Protein AF-A0AAV6A1K2-F1 (afdb_monomer_lite)

Radius of gyration: 27.11 Å; chains: 1; bounding box: 52×61×82 Å

pLDDT: mean 86.29, std 16.44, range [37.97, 98.88]

Secondary structure (DSSP, 8-state):
-------THHHHHHHHHHHHHHHHHHHHHHHHHHHHHHHHHHHHHHHHHTTSPPPPPPPHHHHHHHHHHHHHHHHHHHHHHHHHHHHHHHHTTSS-HHHHHHHHHHHHHHHHHHHHHHHTS---GGGHHHHHHHHHHHHHHHHHHHHHHHHHHH--THHHHHHHHHHHHHHHHHHHHHHHHSGGGPPP-

Structure (mmCIF, N/CA/C/O backbone):
data_AF-A0AAV6A1K2-F1
#
_entry.id   AF-A0AAV6A1K2-F1
#
loop_
_atom_site.group_PDB
_atom_site.id
_atom_site.type_symbol
_atom_site.label_atom_id
_atom_site.label_alt_id
_atom_site.label_comp_id
_atom_site.label_asym_id
_atom_site.label_entity_id
_atom_site.label_seq_id
_atom_site.pdbx_PDB_ins_code
_atom_site.Cartn_x
_atom_site.Cartn_y
_atom_site.Cartn_z
_atom_site.occupancy
_atom_site.B_iso_or_equiv
_atom_site.auth_seq_id
_atom_site.auth_comp_id
_atom_site.auth_asym_id
_atom_site.auth_atom_id
_atom_site.pdbx_PDB_model_num
ATOM 1 N N . MET A 1 1 ? 30.496 51.472 61.096 1.00 37.97 1 MET A N 1
ATOM 2 C CA . MET A 1 1 ? 31.084 50.167 60.728 1.00 37.97 1 MET A CA 1
ATOM 3 C C . MET A 1 1 ? 29.936 49.244 60.345 1.00 37.97 1 MET A C 1
ATOM 5 O O . MET A 1 1 ? 29.139 48.888 61.199 1.00 37.97 1 MET A O 1
ATOM 9 N N . VAL A 1 2 ? 29.753 49.020 59.042 1.00 39.50 2 VAL A N 1
ATOM 10 C CA . VAL A 1 2 ? 28.600 48.319 58.454 1.00 39.50 2 VAL A CA 1
ATOM 11 C C . VAL A 1 2 ? 28.818 46.813 58.581 1.00 39.50 2 VAL A C 1
ATOM 13 O O . VAL A 1 2 ? 29.726 46.275 57.956 1.00 39.50 2 VAL A O 1
ATOM 16 N N . ILE A 1 3 ? 27.993 46.129 59.375 1.00 43.28 3 ILE A N 1
ATOM 17 C CA . ILE A 1 3 ? 27.913 44.663 59.376 1.00 43.28 3 ILE A CA 1
ATOM 18 C C . ILE A 1 3 ? 26.704 44.299 58.516 1.00 43.28 3 ILE A C 1
ATOM 20 O O . ILE A 1 3 ? 25.556 44.379 58.946 1.00 43.28 3 ILE A O 1
ATOM 24 N N . SER A 1 4 ? 26.986 43.987 57.251 1.00 43.34 4 SER A N 1
ATOM 25 C CA . SER A 1 4 ? 26.001 43.552 56.265 1.00 43.34 4 SER A CA 1
ATOM 26 C C . SER A 1 4 ? 25.444 42.185 56.664 1.00 43.34 4 SER A C 1
ATOM 28 O O . SER A 1 4 ? 26.181 41.200 56.752 1.00 43.34 4 SER A O 1
ATOM 30 N N . GLN A 1 5 ? 24.139 42.129 56.929 1.00 48.31 5 GLN A N 1
ATOM 31 C CA . GLN A 1 5 ? 23.430 40.888 57.211 1.00 48.31 5 GLN A CA 1
ATOM 32 C C . GLN A 1 5 ? 23.377 40.007 55.954 1.00 48.31 5 GLN A C 1
ATOM 34 O O . GLN A 1 5 ? 22.543 40.199 55.070 1.00 48.31 5 GLN A O 1
ATOM 39 N N . ARG A 1 6 ? 24.240 38.988 55.877 1.00 52.28 6 ARG A N 1
ATOM 40 C CA . ARG A 1 6 ? 24.073 37.873 54.930 1.00 52.28 6 ARG A CA 1
ATOM 41 C C . ARG A 1 6 ? 23.049 36.889 55.494 1.00 52.28 6 ARG A C 1
ATOM 43 O O . ARG A 1 6 ? 23.395 35.945 56.194 1.00 52.28 6 ARG A O 1
ATOM 50 N N . GLY A 1 7 ? 21.775 37.143 55.209 1.00 52.88 7 GLY A N 1
ATOM 51 C CA . GLY A 1 7 ? 20.683 36.237 55.558 1.00 52.88 7 GLY A CA 1
ATOM 52 C C . GLY A 1 7 ? 20.680 34.934 54.730 1.00 52.88 7 GLY A C 1
ATOM 53 O O . GLY A 1 7 ? 21.277 34.878 53.649 1.00 52.88 7 GLY A O 1
ATOM 54 N N . PRO A 1 8 ? 19.933 33.903 55.174 1.00 53.25 8 PRO A N 1
ATOM 55 C CA . PRO A 1 8 ? 19.818 32.573 54.546 1.00 53.25 8 PRO A CA 1
ATOM 56 C C . PRO A 1 8 ? 19.271 32.570 53.101 1.00 53.25 8 PRO A C 1
ATOM 58 O O . PRO A 1 8 ? 19.201 31.523 52.463 1.00 53.25 8 PRO A O 1
ATOM 61 N N . SER A 1 9 ? 18.891 33.736 52.570 1.00 61.25 9 SER A N 1
ATOM 62 C CA . SER A 1 9 ? 18.470 33.959 51.180 1.00 61.25 9 SER A CA 1
ATOM 63 C C . SER A 1 9 ? 19.640 33.893 50.183 1.00 61.25 9 SER A C 1
ATOM 65 O O . SER A 1 9 ? 19.498 33.339 49.096 1.00 61.25 9 SER A O 1
ATOM 67 N N . GLN A 1 10 ? 20.832 34.360 50.576 1.00 60.19 10 GLN A N 1
ATOM 68 C CA . GLN A 1 10 ? 22.025 34.384 49.711 1.00 60.19 10 GLN A CA 1
ATOM 69 C C . GLN A 1 10 ? 22.544 32.971 49.400 1.00 60.19 10 GLN A C 1
ATOM 71 O O . GLN A 1 10 ? 22.918 32.674 48.268 1.00 60.19 10 GLN A O 1
ATOM 76 N N . VAL A 1 11 ? 22.505 32.077 50.395 1.00 68.12 11 VAL A N 1
ATOM 77 C CA . VAL A 1 11 ? 22.910 30.670 50.240 1.00 68.12 11 VAL A CA 1
ATOM 78 C C . VAL A 1 11 ? 21.936 29.923 49.325 1.00 68.12 11 VAL A C 1
ATOM 80 O O . VAL A 1 11 ? 22.368 29.175 48.455 1.00 68.12 11 VAL A O 1
ATOM 83 N N . LYS A 1 12 ? 20.625 30.173 49.453 1.00 63.66 12 LYS A N 1
ATOM 84 C CA . LYS A 1 12 ? 19.605 29.576 48.575 1.00 63.66 12 LYS A CA 1
ATOM 85 C C . LYS A 1 12 ? 19.761 30.035 47.123 1.00 63.66 12 LYS A C 1
ATOM 87 O O . LYS A 1 12 ? 19.674 29.206 46.224 1.00 63.66 12 LYS A O 1
ATOM 92 N N . LEU A 1 13 ? 20.052 31.319 46.898 1.00 73.56 13 LEU A N 1
ATOM 93 C CA . LEU A 1 13 ? 20.308 31.852 45.555 1.00 73.56 13 LEU A CA 1
ATOM 94 C C . LEU A 1 13 ? 21.556 31.224 44.911 1.00 73.56 13 LEU A C 1
ATOM 96 O O . LEU A 1 13 ? 21.528 30.883 43.733 1.00 73.56 13 LEU A O 1
ATOM 100 N N . LEU A 1 14 ? 22.623 31.022 45.692 1.00 79.88 14 LEU A N 1
ATOM 101 C CA . LEU A 1 14 ? 23.849 30.353 45.239 1.00 79.88 14 LEU A CA 1
ATOM 102 C C . LEU A 1 14 ? 23.611 28.888 44.860 1.00 79.88 14 LEU A C 1
ATOM 104 O O . LEU A 1 14 ? 24.114 28.435 43.835 1.00 79.88 14 LEU A O 1
ATOM 108 N N . VAL A 1 15 ? 22.816 28.159 45.647 1.00 80.00 15 VAL A N 1
ATOM 109 C CA . VAL A 1 15 ? 22.469 26.761 45.346 1.00 80.00 15 VAL A CA 1
ATOM 110 C C . VAL A 1 15 ? 21.626 26.669 44.074 1.00 80.00 15 VAL A C 1
ATOM 112 O O . VAL A 1 15 ? 21.913 25.837 43.218 1.00 80.00 15 VAL A O 1
ATOM 115 N N . VAL A 1 16 ? 20.634 27.547 43.900 1.00 80.25 16 VAL A N 1
ATOM 116 C CA . VAL A 1 16 ? 19.812 27.579 42.678 1.00 80.25 16 VAL A CA 1
ATOM 117 C C . VAL A 1 16 ? 20.660 27.921 41.450 1.00 80.25 16 VAL A C 1
ATOM 119 O O . VAL A 1 16 ? 20.556 27.240 40.432 1.00 80.25 16 VAL A O 1
ATOM 122 N N . ALA A 1 17 ? 21.548 28.915 41.548 1.00 79.69 17 ALA A N 1
ATOM 123 C CA . ALA A 1 17 ? 22.456 29.270 40.459 1.00 79.69 17 ALA A CA 1
ATOM 124 C C . ALA A 1 17 ? 23.395 28.108 40.086 1.00 79.69 17 ALA A C 1
ATOM 126 O O . ALA A 1 17 ? 23.590 27.830 38.904 1.00 79.69 17 ALA A O 1
ATOM 127 N N . LEU A 1 18 ? 23.924 27.385 41.079 1.00 86.62 18 LEU A N 1
ATOM 128 C CA . LEU A 1 18 ? 24.779 26.219 40.853 1.00 86.62 18 LEU A CA 1
ATOM 129 C C . LEU A 1 18 ? 24.026 25.079 40.151 1.00 86.62 18 LEU A C 1
ATOM 131 O O . LEU A 1 18 ? 24.564 24.479 39.223 1.00 86.62 18 LEU A O 1
ATOM 135 N N . ILE A 1 19 ? 22.779 24.806 40.549 1.00 82.50 19 ILE A N 1
ATOM 136 C CA . ILE A 1 19 ? 21.936 23.789 39.901 1.00 82.50 19 ILE A CA 1
ATOM 137 C C . ILE A 1 19 ? 21.704 24.150 38.432 1.00 82.50 19 ILE A C 1
ATOM 139 O O . ILE A 1 19 ? 21.892 23.301 37.563 1.00 82.50 19 ILE A O 1
ATOM 143 N N . ILE A 1 20 ? 21.366 25.410 38.141 1.00 83.75 20 ILE A N 1
ATOM 144 C CA . ILE A 1 20 ? 21.150 25.876 36.765 1.00 83.75 20 ILE A CA 1
ATOM 145 C C . ILE A 1 20 ? 22.422 25.676 35.932 1.00 83.75 20 ILE A C 1
ATOM 147 O O . ILE A 1 20 ? 22.363 25.075 34.860 1.00 83.75 20 ILE A O 1
ATOM 151 N N . ILE A 1 21 ? 23.584 26.089 36.442 1.00 86.62 21 ILE A N 1
ATOM 152 C CA . ILE A 1 21 ? 24.863 25.927 35.736 1.00 86.62 21 ILE A CA 1
ATOM 153 C C . ILE A 1 21 ? 25.159 24.449 35.458 1.00 86.62 21 ILE A C 1
ATOM 155 O O . ILE A 1 21 ? 25.510 24.103 34.332 1.00 86.62 21 ILE A O 1
ATOM 159 N N . LEU A 1 22 ? 24.972 23.566 36.442 1.00 88.00 22 LEU A N 1
ATOM 160 C CA . LEU A 1 22 ? 25.203 22.130 36.269 1.00 88.00 22 LEU A CA 1
ATOM 161 C C . LEU A 1 22 ? 24.236 21.506 35.254 1.00 88.00 22 LEU A C 1
ATOM 163 O O . LEU A 1 22 ? 24.660 20.685 34.442 1.00 88.00 22 LEU A O 1
ATOM 167 N N . THR A 1 23 ? 22.963 21.916 35.244 1.00 79.56 23 THR A N 1
ATOM 168 C CA . THR A 1 23 ? 21.988 21.434 34.250 1.00 79.56 23 THR A CA 1
ATOM 169 C C . THR A 1 23 ? 22.324 21.887 32.832 1.00 79.56 23 THR A C 1
ATOM 171 O O . THR A 1 23 ? 22.277 21.076 31.908 1.00 79.56 23 THR A O 1
ATOM 174 N N . VAL A 1 24 ? 22.730 23.148 32.655 1.00 85.81 24 VAL A N 1
ATOM 175 C CA . VAL A 1 24 ? 23.136 23.679 31.348 1.00 85.81 24 VAL A CA 1
ATOM 176 C C . VAL A 1 24 ? 24.412 22.991 30.873 1.00 85.81 24 VAL A C 1
ATOM 178 O O . VAL A 1 24 ? 24.476 22.544 29.731 1.00 85.81 24 VAL A O 1
ATOM 181 N N . LEU A 1 25 ? 25.401 22.824 31.752 1.00 89.31 25 LEU A N 1
ATOM 182 C CA . LEU A 1 25 ? 26.655 22.157 31.411 1.00 89.31 25 LEU A CA 1
ATOM 183 C C . LEU A 1 25 ? 26.432 20.682 31.044 1.00 89.31 25 LEU A C 1
ATOM 185 O O . LEU A 1 25 ? 27.004 20.194 30.071 1.00 89.31 25 LEU A O 1
ATOM 189 N N . GLY A 1 26 ? 25.543 19.992 31.763 1.00 82.81 26 GLY A N 1
ATOM 190 C CA . GLY A 1 26 ? 25.120 18.632 31.430 1.00 82.81 26 GLY A CA 1
ATOM 191 C C . GLY A 1 26 ? 24.445 18.541 30.059 1.00 82.81 26 GLY A C 1
ATOM 192 O O . GLY A 1 26 ? 24.778 17.655 29.273 1.00 82.81 26 GLY A O 1
ATOM 193 N N . ALA A 1 27 ? 23.550 19.479 29.734 1.00 77.25 27 ALA A N 1
ATOM 194 C CA . ALA A 1 27 ? 22.879 19.532 28.435 1.00 77.25 27 ALA A CA 1
ATOM 195 C C . ALA A 1 27 ? 23.854 19.823 27.278 1.00 77.25 27 ALA A C 1
ATOM 197 O O . ALA A 1 27 ? 23.753 19.204 26.215 1.00 77.25 27 ALA A O 1
ATOM 198 N N . VAL A 1 28 ? 24.830 20.710 27.492 1.00 81.56 28 VAL A N 1
ATOM 199 C CA . VAL A 1 28 ? 25.878 21.019 26.506 1.00 81.56 28 VAL A CA 1
ATOM 200 C C . VAL A 1 28 ? 26.773 19.801 26.271 1.00 81.56 28 VAL A C 1
ATOM 202 O O . VAL A 1 28 ? 26.945 19.394 25.125 1.00 81.56 28 VAL A O 1
ATOM 205 N N . CYS A 1 29 ? 27.263 19.146 27.328 1.00 78.12 29 CYS A N 1
ATOM 206 C CA . CYS A 1 29 ? 28.045 17.913 27.196 1.00 78.12 29 CYS A CA 1
ATOM 207 C C . CYS A 1 29 ? 27.259 16.808 26.472 1.00 78.12 29 CYS A C 1
ATOM 209 O O . CYS A 1 29 ? 27.787 16.178 25.559 1.00 78.12 29 CYS A O 1
ATOM 211 N N . ALA A 1 30 ? 25.986 16.596 26.819 1.00 74.31 30 ALA A N 1
ATOM 212 C CA . ALA A 1 30 ? 25.146 15.597 26.156 1.00 74.31 30 ALA A CA 1
ATOM 213 C C . ALA A 1 30 ? 24.928 15.900 24.661 1.00 74.31 30 ALA A C 1
ATOM 215 O O . ALA A 1 30 ? 24.865 14.975 23.849 1.00 74.31 30 ALA A O 1
ATOM 216 N N . SER A 1 31 ? 24.848 17.181 24.293 1.00 72.56 31 SER A N 1
ATOM 217 C CA . SER A 1 31 ? 24.707 17.619 22.899 1.00 72.56 31 SER A CA 1
ATOM 218 C C . SER A 1 31 ? 25.994 17.385 22.105 1.00 72.56 31 SER A C 1
ATOM 220 O O . SER A 1 31 ? 25.944 16.777 21.039 1.00 72.56 31 SER A O 1
ATOM 222 N N . LEU A 1 32 ? 27.154 17.737 22.668 1.00 76.88 32 LEU A N 1
ATOM 223 C CA . LEU A 1 32 ? 28.462 17.511 22.040 1.00 76.88 32 LEU A CA 1
ATOM 224 C C . LEU A 1 32 ? 28.769 16.014 21.849 1.00 76.88 32 LEU A C 1
ATOM 226 O O . LEU A 1 32 ? 29.255 15.607 20.794 1.00 76.88 32 LEU A O 1
ATOM 230 N N . LEU A 1 33 ? 28.434 15.166 22.832 1.00 76.06 33 LEU A N 1
ATOM 231 C CA . LEU A 1 33 ? 28.564 13.710 22.688 1.00 76.06 33 LEU A CA 1
ATOM 232 C C . LEU A 1 33 ? 27.617 13.142 21.620 1.00 76.06 33 LEU A C 1
ATOM 234 O O . LEU A 1 33 ? 27.998 12.223 20.894 1.00 76.06 33 LEU A O 1
ATOM 238 N N . ARG A 1 34 ? 26.392 13.675 21.502 1.00 67.94 34 ARG A N 1
ATOM 239 C CA . ARG A 1 34 ? 25.449 13.277 20.445 1.00 67.94 34 ARG A CA 1
ATOM 240 C C . ARG A 1 34 ? 25.952 13.657 19.058 1.00 67.94 34 ARG A C 1
ATOM 242 O O . ARG A 1 34 ? 25.837 12.838 18.150 1.00 67.94 34 ARG A O 1
ATOM 249 N N . GLU A 1 35 ? 26.518 14.847 18.896 1.00 59.69 35 GLU A N 1
ATOM 250 C CA . GLU A 1 35 ? 27.091 15.299 17.623 1.00 59.69 35 GLU A CA 1
ATOM 251 C C . GLU A 1 35 ? 28.301 14.454 17.211 1.00 59.69 35 GLU A C 1
ATOM 253 O O . GLU A 1 35 ? 28.359 13.990 16.073 1.00 59.69 35 GLU A O 1
ATOM 258 N N . ALA A 1 36 ? 29.210 14.148 18.142 1.00 67.19 36 ALA A N 1
ATOM 259 C CA . ALA A 1 36 ? 30.345 13.264 17.875 1.00 67.19 36 ALA A CA 1
ATOM 260 C C . ALA A 1 36 ? 29.899 11.835 17.502 1.00 67.19 36 ALA A C 1
ATOM 262 O O . ALA A 1 36 ? 30.439 11.226 16.575 1.00 67.19 36 ALA A O 1
ATOM 263 N N . ALA A 1 37 ? 28.874 11.307 18.180 1.00 65.06 37 ALA A N 1
ATOM 264 C CA . ALA A 1 37 ? 28.297 10.002 17.861 1.00 65.06 37 ALA A CA 1
ATOM 265 C C . ALA A 1 37 ? 27.565 9.989 16.505 1.00 65.06 37 ALA A C 1
ATOM 267 O O . ALA A 1 37 ? 27.607 8.981 15.798 1.00 65.06 37 ALA A O 1
ATOM 268 N N . MET A 1 38 ? 26.908 11.091 16.129 1.00 59.94 38 MET A N 1
ATOM 269 C CA . MET A 1 38 ? 26.286 11.259 14.811 1.00 59.94 38 MET A CA 1
ATOM 270 C C . MET A 1 38 ? 27.349 11.321 13.713 1.00 59.94 38 MET A C 1
ATOM 272 O O . MET A 1 38 ? 27.266 10.534 12.778 1.00 59.94 38 MET A O 1
ATOM 276 N N . ALA A 1 39 ? 28.391 12.144 13.865 1.00 61.56 39 ALA A N 1
ATOM 277 C CA . ALA A 1 39 ? 29.487 12.253 12.898 1.00 61.56 39 ALA A CA 1
ATOM 278 C C . ALA A 1 39 ? 30.207 10.911 12.661 1.00 61.56 39 ALA A C 1
ATOM 280 O O . ALA A 1 39 ? 30.490 10.543 11.520 1.00 61.56 39 ALA A O 1
ATOM 281 N N . GLY A 1 40 ? 30.441 10.132 13.725 1.00 56.34 40 GLY A N 1
ATOM 282 C CA . GLY A 1 40 ? 31.011 8.785 13.615 1.00 56.34 40 GLY A CA 1
ATOM 283 C C . GLY A 1 40 ? 30.095 7.784 12.900 1.00 56.34 40 GLY A C 1
ATOM 284 O O . GLY A 1 40 ? 30.578 6.914 12.175 1.00 56.34 40 GLY A O 1
ATOM 285 N N . ARG A 1 41 ? 28.769 7.913 13.049 1.00 58.22 41 ARG A N 1
ATOM 286 C CA . ARG A 1 41 ? 27.792 7.092 12.314 1.00 58.22 41 ARG A CA 1
ATOM 287 C C . ARG A 1 41 ? 27.752 7.441 10.830 1.00 58.22 41 ARG A C 1
ATOM 289 O O . ARG A 1 41 ? 27.655 6.518 10.027 1.00 58.22 41 ARG A O 1
ATOM 296 N N . THR A 1 42 ? 27.872 8.718 10.470 1.00 58.31 42 THR A N 1
ATOM 297 C CA . THR A 1 42 ? 27.939 9.156 9.067 1.00 58.31 42 THR A CA 1
ATOM 298 C C . THR A 1 42 ? 29.205 8.632 8.395 1.00 58.31 42 THR A C 1
ATOM 300 O O . THR A 1 42 ? 29.118 7.971 7.369 1.00 58.31 42 THR A O 1
ATOM 303 N N . ALA A 1 43 ? 30.368 8.783 9.040 1.00 56.19 43 ALA A N 1
ATOM 304 C CA . ALA A 1 43 ? 31.634 8.264 8.518 1.00 56.19 43 ALA A CA 1
ATOM 305 C C . ALA A 1 43 ? 31.632 6.729 8.363 1.00 56.19 43 ALA A C 1
ATOM 307 O O . ALA A 1 43 ? 32.149 6.192 7.384 1.00 56.19 43 ALA A O 1
ATOM 308 N N . ALA A 1 44 ? 31.016 6.004 9.305 1.00 57.41 44 ALA A N 1
ATOM 309 C CA . ALA A 1 44 ? 30.858 4.553 9.208 1.00 57.41 44 ALA A CA 1
ATOM 310 C C . ALA A 1 44 ? 29.840 4.122 8.134 1.00 57.41 44 ALA A C 1
ATOM 312 O O . ALA A 1 44 ? 29.967 3.028 7.584 1.00 57.41 44 ALA A O 1
ATOM 313 N N . ALA A 1 45 ? 28.833 4.947 7.836 1.00 56.31 45 ALA A N 1
ATOM 314 C CA . ALA A 1 45 ? 27.899 4.713 6.738 1.00 56.31 45 ALA A CA 1
ATOM 315 C C . ALA A 1 45 ? 28.573 4.949 5.374 1.00 56.31 45 ALA A C 1
ATOM 317 O O . ALA A 1 45 ? 28.463 4.096 4.494 1.00 56.31 45 ALA A O 1
ATOM 318 N N . ASP A 1 46 ? 29.360 6.019 5.239 1.00 54.75 46 ASP A N 1
ATOM 319 C CA . ASP A 1 46 ? 30.120 6.327 4.020 1.00 54.75 46 ASP A CA 1
ATOM 320 C C . ASP A 1 46 ? 31.180 5.259 3.717 1.00 54.75 46 ASP A C 1
ATOM 322 O O . ASP A 1 46 ? 31.288 4.781 2.587 1.00 54.75 46 ASP A O 1
ATOM 326 N N . ALA A 1 47 ? 31.909 4.799 4.738 1.00 54.84 47 ALA A N 1
ATOM 327 C CA . ALA A 1 47 ? 32.900 3.732 4.589 1.00 54.84 47 ALA A CA 1
ATOM 328 C C . ALA A 1 47 ? 32.282 2.364 4.243 1.00 54.84 47 ALA A C 1
ATOM 330 O O . ALA A 1 47 ? 32.946 1.519 3.650 1.00 54.84 47 ALA A O 1
ATOM 331 N N . ARG A 1 48 ? 31.014 2.118 4.603 1.00 51.78 48 ARG A N 1
ATOM 332 C CA . ARG A 1 48 ? 30.285 0.911 4.173 1.00 51.78 48 ARG A CA 1
ATOM 333 C C . ARG A 1 48 ? 29.764 1.037 2.745 1.00 51.78 48 ARG A C 1
ATOM 335 O O . ARG A 1 48 ? 29.709 0.029 2.049 1.00 51.78 48 ARG A O 1
ATOM 342 N N . SER A 1 49 ? 29.420 2.247 2.308 1.00 52.53 49 SER A N 1
ATOM 343 C CA . SER A 1 49 ? 28.957 2.525 0.945 1.00 52.53 49 SER A CA 1
ATOM 344 C C . SER A 1 49 ? 30.048 2.251 -0.101 1.00 52.53 49 SER A C 1
ATOM 346 O O . SER A 1 49 ? 29.774 1.660 -1.140 1.00 52.53 49 SER A O 1
ATOM 348 N N . SER A 1 50 ? 31.313 2.570 0.203 1.00 54.94 50 SER A N 1
ATOM 349 C CA . SER A 1 50 ? 32.450 2.354 -0.712 1.00 54.94 50 SER A CA 1
ATOM 350 C C . SER A 1 50 ? 32.880 0.890 -0.889 1.00 54.94 50 SER A C 1
ATOM 352 O O . SER A 1 50 ? 33.656 0.589 -1.795 1.00 54.94 50 SER A O 1
ATOM 354 N N . LEU A 1 51 ? 32.389 -0.024 -0.044 1.00 57.69 51 LEU A N 1
ATOM 355 C CA . LEU A 1 51 ? 32.714 -1.456 -0.087 1.00 57.69 51 LEU A CA 1
ATOM 356 C C . LEU A 1 51 ? 31.663 -2.295 -0.829 1.00 57.69 51 LEU A C 1
ATOM 358 O O . LEU A 1 51 ? 31.886 -3.483 -1.063 1.00 57.69 51 LEU A O 1
ATOM 362 N N . VAL A 1 52 ? 30.525 -1.703 -1.198 1.00 57.25 52 VAL A N 1
ATOM 363 C CA . VAL A 1 52 ? 29.501 -2.375 -2.000 1.00 57.25 52 VAL A CA 1
ATOM 364 C C . VAL A 1 52 ? 29.831 -2.137 -3.475 1.00 57.25 52 VAL A C 1
ATOM 366 O O . VAL A 1 52 ? 29.923 -0.979 -3.885 1.00 57.25 52 VAL A O 1
ATOM 369 N N . PRO A 1 53 ? 30.024 -3.190 -4.293 1.00 60.19 53 PRO A N 1
ATOM 370 C CA . PRO A 1 53 ? 30.199 -3.022 -5.730 1.00 60.19 53 PRO A CA 1
ATOM 371 C C . PRO A 1 53 ? 29.050 -2.176 -6.295 1.00 60.19 53 PRO A C 1
ATOM 373 O O . PRO A 1 53 ? 27.897 -2.428 -5.924 1.00 60.19 53 PRO A O 1
ATOM 376 N N . PRO A 1 54 ? 29.319 -1.190 -7.171 1.00 65.12 54 PRO A N 1
ATOM 377 C CA . PRO A 1 54 ? 28.256 -0.400 -7.770 1.00 65.12 54 PRO A CA 1
ATOM 378 C C . PRO A 1 54 ? 27.284 -1.344 -8.472 1.00 65.12 54 PRO A C 1
ATOM 380 O O . PRO A 1 54 ? 27.691 -2.222 -9.240 1.00 65.12 54 PRO A O 1
ATOM 383 N N . ARG A 1 55 ? 25.992 -1.195 -8.165 1.00 66.56 55 ARG A N 1
ATOM 384 C CA . ARG A 1 55 ? 24.948 -1.979 -8.818 1.00 66.56 55 ARG A CA 1
ATOM 385 C C . ARG A 1 55 ? 25.065 -1.778 -10.333 1.00 66.56 55 ARG A C 1
ATOM 387 O O . ARG A 1 55 ? 25.236 -0.633 -10.758 1.00 66.56 55 ARG A O 1
ATOM 394 N N . PRO A 1 56 ? 24.928 -2.841 -11.143 1.00 72.75 56 PRO A N 1
ATOM 395 C CA . PRO A 1 56 ? 24.725 -2.678 -12.574 1.00 72.75 56 PRO A CA 1
ATOM 396 C C . PRO A 1 56 ? 23.597 -1.676 -12.844 1.00 72.75 56 PRO A C 1
ATOM 398 O O . PRO A 1 56 ? 22.574 -1.696 -12.153 1.00 72.75 56 PRO A O 1
ATOM 401 N N . ALA A 1 57 ? 23.800 -0.798 -13.825 1.00 81.69 57 ALA A N 1
ATOM 402 C CA . ALA A 1 57 ? 22.740 0.078 -14.304 1.00 81.69 57 ALA A CA 1
ATOM 403 C C . ALA A 1 57 ? 21.554 -0.763 -14.801 1.00 81.69 57 ALA A C 1
ATOM 405 O O . ALA A 1 57 ? 21.743 -1.895 -15.260 1.00 81.69 57 ALA A O 1
ATOM 406 N N . LEU A 1 58 ? 20.347 -0.206 -14.699 1.00 86.75 58 LEU A N 1
ATOM 407 C CA . LEU A 1 58 ? 19.174 -0.825 -15.300 1.00 86.75 58 LEU A CA 1
ATOM 408 C C . LEU A 1 58 ? 19.352 -0.868 -16.821 1.00 86.75 58 LEU A C 1
ATOM 410 O O . LEU A 1 58 ? 19.936 0.019 -17.437 1.00 86.75 58 LEU A O 1
ATOM 414 N N . THR A 1 59 ? 18.870 -1.937 -17.431 1.00 90.50 59 THR A N 1
ATOM 415 C CA . THR A 1 59 ? 18.758 -2.036 -18.885 1.00 90.50 59 THR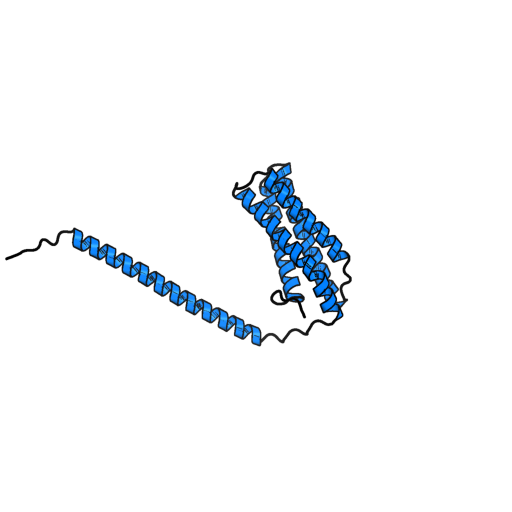 A CA 1
ATOM 416 C C . THR A 1 59 ? 17.582 -1.182 -19.381 1.00 90.50 59 THR A C 1
ATOM 418 O O . THR A 1 59 ? 16.642 -0.951 -18.620 1.00 90.50 59 THR A O 1
ATOM 421 N N . PRO A 1 60 ? 17.536 -0.775 -20.664 1.00 91.69 60 PRO A N 1
ATOM 422 C CA . PRO A 1 60 ? 16.434 0.052 -21.169 1.00 91.69 60 PRO A CA 1
ATOM 423 C C . PRO A 1 60 ? 15.019 -0.522 -20.922 1.00 91.69 60 PRO A C 1
ATOM 425 O O . PRO A 1 60 ? 14.116 0.237 -20.568 1.00 91.69 60 PRO A O 1
ATOM 428 N N . PRO A 1 61 ? 14.773 -1.848 -21.039 1.00 92.75 61 PRO A N 1
ATOM 429 C CA . PRO A 1 61 ? 13.480 -2.430 -20.662 1.00 92.75 61 PRO A CA 1
ATOM 430 C C . PRO A 1 61 ? 13.162 -2.319 -19.163 1.00 92.75 61 PRO A C 1
ATOM 432 O O . PRO A 1 61 ? 11.999 -2.177 -18.785 1.00 92.75 61 PRO A O 1
ATOM 435 N N . GLU A 1 62 ? 14.178 -2.394 -18.303 1.00 93.31 62 GLU A N 1
ATOM 436 C CA . GLU A 1 62 ? 14.027 -2.234 -16.854 1.00 93.31 62 GLU A CA 1
ATOM 437 C C . GLU A 1 62 ? 13.765 -0.775 -16.474 1.00 93.31 62 GLU A C 1
ATOM 439 O O . GLU A 1 62 ? 12.911 -0.526 -15.627 1.00 93.31 62 GLU A O 1
ATOM 444 N N . GLU A 1 63 ? 14.425 0.180 -17.133 1.00 92.19 63 GLU A N 1
ATOM 445 C CA . GLU A 1 63 ? 14.172 1.617 -16.971 1.00 92.19 63 GLU A CA 1
ATOM 446 C C . GLU A 1 63 ? 12.746 1.981 -17.390 1.00 92.19 63 GLU A C 1
ATOM 448 O O . GLU A 1 63 ? 12.045 2.662 -16.646 1.00 92.19 63 GLU A O 1
ATOM 453 N N . ALA A 1 64 ? 12.268 1.466 -18.528 1.00 92.94 64 ALA A N 1
ATOM 454 C CA . ALA A 1 64 ? 10.895 1.690 -18.980 1.00 92.94 64 ALA A CA 1
ATOM 455 C C . ALA A 1 64 ? 9.860 1.148 -17.977 1.00 92.94 64 ALA A C 1
ATOM 457 O O . ALA A 1 64 ? 8.876 1.824 -17.662 1.00 92.94 64 ALA A O 1
ATOM 458 N N . TYR A 1 65 ? 10.097 -0.050 -17.433 1.00 94.75 65 TYR A N 1
ATOM 459 C CA . TYR A 1 65 ? 9.254 -0.621 -16.383 1.00 94.75 65 TYR A CA 1
ATOM 460 C C . TYR A 1 65 ? 9.301 0.210 -15.092 1.00 94.75 65 TYR A C 1
ATOM 462 O O . TYR A 1 65 ? 8.255 0.520 -14.519 1.00 94.75 65 TYR A O 1
ATOM 470 N N . ALA A 1 66 ? 10.497 0.605 -14.648 1.00 93.75 66 ALA A N 1
ATOM 471 C CA . ALA A 1 66 ? 10.684 1.451 -13.475 1.00 93.75 66 ALA A CA 1
ATOM 472 C C . ALA A 1 66 ? 9.994 2.814 -13.657 1.00 93.75 66 ALA A C 1
ATOM 474 O O . ALA A 1 66 ? 9.320 3.293 -12.753 1.00 93.75 66 ALA A O 1
ATOM 475 N N . HIS A 1 67 ? 10.051 3.422 -14.838 1.00 93.38 67 HIS A N 1
ATOM 476 C CA . HIS A 1 67 ? 9.300 4.643 -15.122 1.00 93.38 67 HIS A CA 1
ATOM 477 C C . HIS A 1 67 ? 7.786 4.444 -15.026 1.00 93.38 67 HIS A C 1
ATOM 479 O O . HIS A 1 67 ? 7.099 5.252 -14.399 1.00 93.38 67 HIS A O 1
ATOM 485 N N . ALA A 1 68 ? 7.257 3.368 -15.614 1.00 94.94 68 ALA A N 1
ATOM 486 C CA . ALA A 1 68 ? 5.823 3.091 -15.595 1.00 94.94 68 ALA A CA 1
ATOM 487 C C . ALA A 1 68 ? 5.298 2.834 -14.171 1.00 94.94 68 ALA A C 1
ATOM 489 O O . ALA A 1 68 ? 4.206 3.281 -13.813 1.00 94.94 68 ALA A O 1
ATOM 490 N N . LEU A 1 69 ? 6.091 2.151 -13.339 1.00 96.50 69 LEU A N 1
ATOM 491 C CA . LEU A 1 69 ? 5.727 1.841 -11.959 1.00 96.50 69 LEU A CA 1
ATOM 492 C C . LEU A 1 69 ? 5.799 3.067 -11.031 1.00 96.50 69 LEU A C 1
ATOM 494 O O . LEU A 1 69 ? 5.082 3.110 -10.034 1.00 96.50 69 LEU A O 1
ATOM 498 N N . TRP A 1 70 ? 6.612 4.080 -11.350 1.00 94.62 70 TRP A N 1
ATOM 499 C CA . TRP A 1 70 ? 6.883 5.220 -10.463 1.00 94.62 70 TRP A CA 1
ATOM 500 C C . TRP A 1 70 ? 5.632 5.994 -10.038 1.00 94.62 70 TRP A C 1
ATOM 502 O O . TRP A 1 70 ? 5.424 6.247 -8.851 1.00 94.62 70 TRP A O 1
ATOM 512 N N . ALA A 1 71 ? 4.763 6.339 -10.992 1.00 92.88 71 ALA A N 1
ATOM 513 C CA . ALA A 1 71 ? 3.531 7.062 -10.681 1.00 92.88 71 ALA A CA 1
ATOM 514 C C . ALA A 1 71 ? 2.611 6.231 -9.769 1.00 92.88 71 ALA A C 1
ATOM 516 O O . ALA A 1 71 ? 2.058 6.751 -8.804 1.00 92.88 71 ALA A O 1
ATOM 517 N N . ILE A 1 72 ? 2.511 4.922 -10.028 1.00 97.62 72 ILE A N 1
ATOM 518 C CA . ILE A 1 72 ? 1.717 4.002 -9.204 1.00 97.62 72 ILE A CA 1
ATOM 519 C C . ILE A 1 72 ? 2.310 3.894 -7.792 1.00 97.62 72 ILE A C 1
ATOM 521 O O . ILE A 1 72 ? 1.581 3.836 -6.806 1.00 97.62 72 ILE A O 1
ATOM 525 N N . HIS A 1 73 ? 3.637 3.909 -7.678 1.00 97.06 73 HIS A N 1
ATOM 526 C CA . HIS A 1 73 ? 4.336 3.902 -6.398 1.00 97.06 73 HIS A CA 1
ATOM 527 C C . HIS A 1 73 ? 4.063 5.147 -5.556 1.00 97.06 73 HIS A C 1
ATOM 529 O O . HIS A 1 73 ? 3.822 5.024 -4.352 1.00 97.06 73 HIS A O 1
ATOM 535 N N . GLY A 1 74 ? 4.017 6.325 -6.179 1.00 95.69 74 GLY A N 1
ATOM 536 C CA . GLY A 1 74 ? 3.578 7.553 -5.514 1.00 95.69 74 GLY A CA 1
ATOM 537 C C . GLY A 1 74 ? 2.169 7.427 -4.926 1.00 95.69 74 GLY A C 1
ATOM 538 O O . GLY A 1 74 ? 1.960 7.750 -3.753 1.00 95.69 74 GLY A O 1
ATOM 539 N N . ASP A 1 75 ? 1.231 6.879 -5.702 1.00 97.75 75 ASP A N 1
ATOM 540 C CA . ASP A 1 75 ? -0.160 6.680 -5.276 1.00 97.75 75 ASP A CA 1
ATOM 541 C C . ASP A 1 75 ? -0.264 5.689 -4.104 1.00 97.75 75 ASP A C 1
ATOM 543 O O . ASP A 1 75 ? -0.943 5.966 -3.112 1.00 97.75 75 ASP A O 1
ATOM 547 N N . VAL A 1 76 ? 0.464 4.566 -4.162 1.00 98.56 76 VAL A N 1
ATOM 548 C CA . VAL A 1 76 ? 0.507 3.569 -3.075 1.00 98.56 76 VAL A CA 1
ATOM 549 C C . VAL A 1 76 ? 1.088 4.173 -1.795 1.00 98.56 76 VAL A C 1
ATOM 551 O O . VAL A 1 76 ? 0.525 3.971 -0.719 1.00 98.56 76 VAL A O 1
ATOM 554 N N . LYS A 1 77 ? 2.175 4.954 -1.883 1.00 97.50 77 LYS A N 1
ATOM 555 C CA . LYS A 1 77 ? 2.752 5.644 -0.714 1.00 97.50 77 LYS A CA 1
ATOM 556 C C . LYS A 1 77 ? 1.762 6.633 -0.105 1.00 97.50 77 LYS A C 1
ATOM 558 O O . LYS A 1 77 ? 1.600 6.661 1.114 1.00 97.50 77 LYS A O 1
ATOM 563 N N . SER A 1 78 ? 1.081 7.419 -0.939 1.00 98.25 78 SER A N 1
ATOM 564 C CA . SER A 1 78 ? 0.053 8.355 -0.479 1.00 98.25 78 SER A CA 1
ATOM 565 C C . SER A 1 78 ? -1.088 7.625 0.239 1.00 98.25 78 SER A C 1
ATOM 567 O O . SER A 1 78 ? -1.438 7.981 1.364 1.00 98.25 78 SER A O 1
ATOM 569 N N . ALA A 1 79 ? -1.593 6.535 -0.344 1.00 98.69 79 ALA A N 1
ATOM 570 C CA . ALA A 1 79 ? -2.641 5.713 0.254 1.00 98.69 79 ALA A CA 1
ATOM 571 C C . ALA A 1 79 ? -2.210 5.070 1.584 1.00 98.69 79 ALA A C 1
ATOM 573 O O . ALA A 1 79 ? -2.987 5.062 2.538 1.00 98.69 79 ALA A O 1
ATOM 574 N N . ALA A 1 80 ? -0.965 4.594 1.697 1.00 98.62 80 ALA A N 1
ATOM 575 C CA . ALA A 1 80 ? -0.415 4.048 2.942 1.00 98.62 80 ALA A CA 1
ATOM 576 C C . ALA A 1 80 ? -0.345 5.100 4.062 1.00 98.62 80 ALA A C 1
ATOM 578 O O . ALA A 1 80 ? -0.677 4.811 5.218 1.00 98.62 80 ALA A O 1
ATOM 579 N N . VAL A 1 81 ? 0.018 6.340 3.720 1.00 98.31 81 VAL A N 1
ATOM 580 C CA . VAL A 1 81 ? -0.028 7.481 4.645 1.00 98.31 81 VAL A CA 1
ATOM 581 C C . VAL A 1 81 ? -1.470 7.751 5.072 1.00 98.31 81 VAL A C 1
ATOM 583 O O . VAL A 1 81 ? -1.744 7.821 6.271 1.00 98.31 81 VAL A O 1
ATOM 586 N N . THR A 1 82 ? -2.411 7.831 4.129 1.00 98.62 82 THR A N 1
ATOM 587 C CA . THR A 1 82 ? -3.838 8.020 4.435 1.00 98.62 82 THR A CA 1
ATOM 588 C C . THR A 1 82 ? -4.376 6.929 5.357 1.00 98.62 82 THR A C 1
ATOM 590 O O . THR A 1 82 ? -5.052 7.246 6.338 1.00 98.62 82 THR A O 1
ATOM 593 N N . LEU A 1 83 ? -4.047 5.661 5.095 1.00 98.62 83 LEU A N 1
ATOM 594 C CA . LEU A 1 83 ? -4.455 4.523 5.918 1.00 98.62 83 LEU A CA 1
ATOM 595 C C . LEU A 1 83 ? -3.932 4.668 7.355 1.00 98.62 83 LEU A C 1
ATOM 597 O O . LEU A 1 83 ? -4.704 4.627 8.314 1.00 98.62 83 LEU A O 1
ATOM 601 N N . THR A 1 84 ? -2.630 4.929 7.493 1.00 98.06 84 THR A N 1
ATOM 602 C CA . THR A 1 84 ? -1.955 5.090 8.788 1.00 98.06 84 THR A CA 1
ATOM 603 C C . THR A 1 84 ? -2.552 6.241 9.596 1.00 98.06 84 THR A C 1
ATOM 605 O O . THR A 1 84 ? -2.912 6.066 10.761 1.00 98.06 84 THR A O 1
ATOM 608 N N . PHE A 1 85 ? -2.715 7.418 8.985 1.00 98.00 85 PHE A N 1
ATOM 609 C CA . PHE A 1 85 ? -3.276 8.577 9.679 1.00 98.00 85 PHE A CA 1
ATOM 610 C C . PHE A 1 85 ? -4.762 8.414 9.997 1.00 98.00 85 PHE A C 1
ATOM 612 O O . PHE A 1 85 ? -5.210 8.937 11.017 1.00 98.00 85 PHE A O 1
ATOM 619 N N . SER A 1 86 ? -5.524 7.672 9.190 1.00 98.06 86 SER A N 1
ATOM 620 C CA 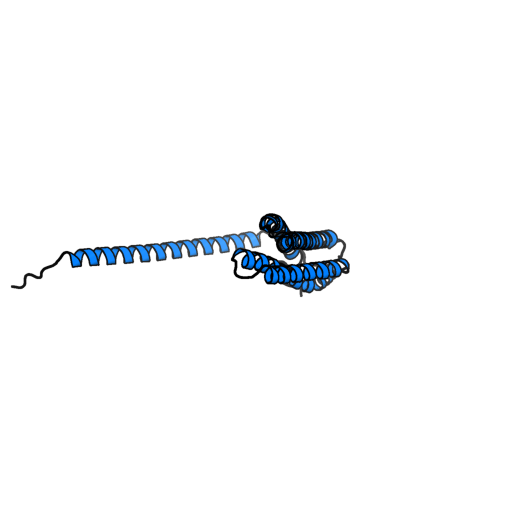. SER A 1 86 ? -6.916 7.346 9.521 1.00 98.06 86 SER A CA 1
ATOM 621 C C . SER A 1 86 ? -6.979 6.543 10.821 1.00 98.06 86 SER A C 1
ATOM 623 O O . SER A 1 86 ? -7.688 6.935 11.748 1.00 98.06 86 SER A O 1
ATOM 625 N N . GLY A 1 87 ? -6.162 5.490 10.937 1.00 96.88 87 GLY A N 1
ATOM 626 C CA . GLY A 1 87 ? -6.051 4.688 12.158 1.00 96.88 87 GLY A CA 1
ATOM 627 C C . GLY A 1 87 ? -5.580 5.492 13.373 1.00 96.88 87 GLY A C 1
ATOM 628 O O . GLY A 1 87 ? -6.208 5.427 14.431 1.00 96.88 87 GLY A O 1
ATOM 629 N N . LEU A 1 88 ? -4.519 6.298 13.224 1.00 97.25 88 LEU A N 1
ATOM 630 C CA . LEU A 1 88 ? -3.983 7.122 14.316 1.00 97.25 88 LEU A CA 1
ATOM 631 C C . LEU A 1 88 ? -5.010 8.129 14.837 1.00 97.25 88 LEU A C 1
ATOM 633 O O . LEU A 1 88 ? -5.271 8.171 16.036 1.00 97.25 88 LEU A O 1
ATOM 637 N N . ARG A 1 89 ? -5.618 8.921 13.948 1.00 97.81 89 ARG A N 1
ATOM 638 C CA . ARG A 1 89 ? -6.581 9.958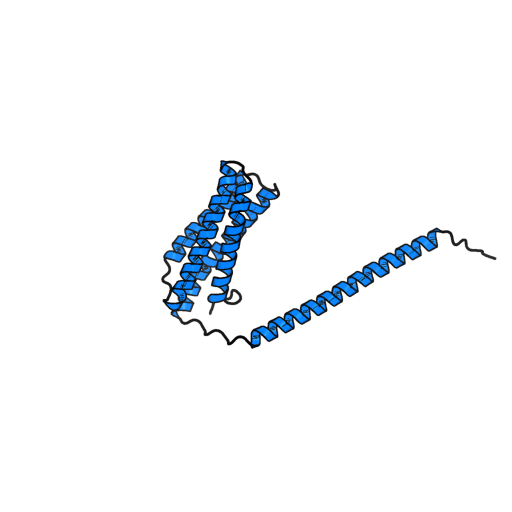 14.344 1.00 97.81 89 ARG A CA 1
ATOM 639 C C . ARG A 1 89 ? -7.805 9.356 15.026 1.00 97.81 89 ARG A C 1
ATOM 641 O O . ARG A 1 89 ? -8.310 9.931 15.988 1.00 97.81 89 ARG A O 1
ATOM 648 N N . TYR A 1 90 ? -8.265 8.193 14.562 1.00 97.38 90 TYR A N 1
ATOM 649 C CA . TYR A 1 90 ? -9.346 7.458 15.215 1.00 97.38 90 TYR A CA 1
ATOM 650 C C . TYR A 1 90 ? -8.955 7.019 16.631 1.00 97.38 90 TYR A C 1
ATOM 652 O O . TYR A 1 90 ? -9.664 7.328 17.587 1.00 97.38 90 TYR A O 1
ATOM 660 N N . LYS A 1 91 ? -7.786 6.383 16.797 1.00 95.69 91 LYS A N 1
ATOM 661 C CA . LYS A 1 91 ? -7.291 5.946 18.115 1.00 95.69 91 LYS A CA 1
ATOM 662 C C . LYS A 1 91 ? -7.066 7.100 19.088 1.00 95.69 91 LYS A C 1
ATOM 664 O O . LYS A 1 91 ? -7.340 6.959 20.278 1.00 95.69 91 LYS A O 1
ATOM 669 N N . LEU A 1 92 ? -6.604 8.241 18.586 1.00 97.44 92 LEU A N 1
ATOM 670 C CA . LEU A 1 92 ? -6.422 9.470 19.361 1.00 97.44 92 LEU A CA 1
ATOM 671 C C . LEU A 1 92 ? -7.742 10.207 19.642 1.00 97.44 92 LEU A C 1
ATOM 673 O O . LEU A 1 92 ? -7.730 11.235 20.314 1.00 97.44 92 LEU A O 1
ATOM 677 N N . LYS A 1 93 ? -8.883 9.677 19.174 1.00 96.69 93 LYS A N 1
ATOM 678 C CA . LYS A 1 93 ? -10.221 10.277 19.305 1.00 96.69 93 LYS A CA 1
ATOM 679 C C . LYS A 1 93 ? -10.318 11.681 18.697 1.00 96.69 93 LYS A C 1
ATOM 681 O O . LYS A 1 93 ? -11.138 12.491 19.120 1.00 96.69 93 LYS A O 1
ATOM 686 N N . GLU A 1 94 ? -9.497 11.961 17.689 1.00 97.81 94 GLU A N 1
ATOM 687 C CA . GLU A 1 94 ? -9.509 13.221 16.937 1.00 97.81 94 GLU A CA 1
ATOM 688 C C . GLU A 1 94 ? -10.564 13.226 15.825 1.00 97.81 94 GLU A C 1
ATOM 690 O O . GLU A 1 94 ? -10.904 14.280 15.284 1.00 97.81 94 GLU A O 1
ATOM 695 N N . VAL A 1 95 ? -11.057 12.045 15.443 1.00 96.38 95 VAL A N 1
ATOM 696 C CA . VAL A 1 95 ? -12.101 11.874 14.432 1.00 96.38 95 VAL A CA 1
ATOM 697 C C . VAL A 1 95 ? -13.140 10.854 14.874 1.00 96.38 95 VAL A C 1
ATOM 699 O O . VAL A 1 95 ? -12.850 9.900 15.593 1.00 96.38 95 VAL A O 1
ATOM 702 N N . GLN A 1 96 ? -14.358 11.042 14.374 1.00 96.56 96 GLN A N 1
ATOM 703 C CA . GLN A 1 96 ? -15.472 10.118 14.573 1.00 96.56 96 GLN A CA 1
ATOM 704 C C . GLN A 1 96 ? -15.303 8.882 13.672 1.00 96.56 96 GLN A C 1
ATOM 706 O O . GLN A 1 96 ? -14.679 8.976 12.611 1.00 96.56 96 GLN A O 1
ATOM 711 N N . VAL A 1 97 ? -15.960 7.768 14.020 1.00 96.50 97 VAL A N 1
ATOM 712 C CA . VAL A 1 97 ? -15.932 6.509 13.243 1.00 96.50 97 VAL A CA 1
ATOM 713 C C . VAL A 1 97 ? -16.244 6.703 11.753 1.00 96.50 97 VAL A C 1
ATOM 715 O O . VAL A 1 97 ? -15.579 6.122 10.907 1.00 96.50 97 VAL A O 1
ATOM 718 N N . ARG A 1 98 ? -17.166 7.610 11.408 1.00 97.31 98 ARG A N 1
ATOM 719 C CA . ARG A 1 98 ? -17.507 7.911 10.009 1.00 97.31 98 ARG A CA 1
ATOM 720 C C . ARG A 1 98 ? -16.350 8.545 9.230 1.00 97.31 98 ARG A C 1
ATOM 722 O O . ARG A 1 98 ? -16.149 8.241 8.065 1.00 97.31 98 ARG A O 1
ATOM 729 N N . ALA A 1 99 ? -15.604 9.460 9.849 1.00 97.62 99 ALA A N 1
ATOM 730 C CA . ALA A 1 99 ? -14.467 10.105 9.191 1.00 97.62 99 ALA A CA 1
ATOM 731 C C . ALA A 1 99 ? -13.264 9.154 9.082 1.00 97.62 99 ALA A C 1
ATOM 733 O O . ALA A 1 99 ? -12.529 9.212 8.099 1.00 97.62 99 ALA A O 1
ATOM 734 N N . PHE A 1 100 ? -13.102 8.262 10.065 1.00 98.25 100 PHE A N 1
ATOM 735 C CA . PHE A 1 100 ? -12.191 7.123 9.986 1.00 98.25 100 PHE A CA 1
ATOM 736 C C . PHE A 1 100 ? -12.529 6.214 8.798 1.00 98.25 100 PHE A C 1
ATOM 738 O O . PHE A 1 100 ? -11.673 5.999 7.944 1.00 98.25 100 PHE A O 1
ATOM 745 N N . GLU A 1 101 ? -13.781 5.760 8.702 1.00 98.44 101 GLU A N 1
ATOM 746 C CA . GLU A 1 101 ? -14.264 4.881 7.634 1.00 98.44 101 GLU A CA 1
ATOM 747 C C . GLU A 1 101 ? -14.013 5.492 6.250 1.00 98.44 101 GLU A C 1
ATOM 749 O O . GLU A 1 101 ? -13.400 4.847 5.403 1.00 98.44 101 GLU A O 1
ATOM 754 N N . THR A 1 102 ? -14.375 6.765 6.041 1.00 98.56 102 THR A N 1
ATOM 755 C CA . THR A 1 102 ? -14.108 7.473 4.778 1.00 98.56 102 THR A CA 1
ATOM 756 C C . THR A 1 102 ? -12.622 7.461 4.409 1.00 98.56 102 THR A C 1
ATOM 758 O O . THR A 1 102 ? -12.275 7.252 3.246 1.00 98.56 102 THR A O 1
ATOM 761 N N . GLY A 1 103 ? -11.730 7.690 5.378 1.00 98.38 103 GLY A N 1
ATOM 762 C CA . GLY A 1 103 ? -10.285 7.683 5.144 1.00 98.38 103 GLY A CA 1
ATOM 763 C C . GLY A 1 103 ? -9.752 6.299 4.765 1.00 98.38 103 GLY A C 1
ATOM 764 O O . GLY A 1 103 ? -8.967 6.173 3.823 1.00 98.38 103 GLY A O 1
ATOM 765 N N . VAL A 1 104 ? -10.227 5.250 5.443 1.00 98.75 104 VAL A N 1
ATOM 766 C CA . VAL A 1 104 ? -9.844 3.861 5.148 1.00 98.75 104 VAL A CA 1
ATOM 767 C C . VAL A 1 104 ? -10.401 3.405 3.795 1.00 98.75 104 VAL A C 1
ATOM 769 O O . VAL A 1 104 ? -9.667 2.796 3.018 1.00 98.75 104 VAL A O 1
ATOM 772 N N . GLN A 1 105 ? -11.649 3.748 3.459 1.00 98.75 105 GLN A N 1
ATOM 773 C CA . GLN A 1 105 ? -12.248 3.460 2.148 1.00 98.75 105 GLN A CA 1
ATOM 774 C C . GLN A 1 105 ? -11.488 4.150 1.013 1.00 98.75 105 GLN A C 1
ATOM 776 O O . GLN A 1 105 ? -11.223 3.529 -0.016 1.00 98.75 105 GLN A O 1
ATOM 781 N N . ALA A 1 106 ? -11.089 5.412 1.205 1.00 98.56 106 ALA A N 1
ATOM 782 C CA . ALA A 1 106 ? -10.285 6.136 0.226 1.00 98.56 106 ALA A CA 1
ATOM 783 C C . ALA A 1 106 ? -8.936 5.440 -0.024 1.00 98.56 106 ALA A C 1
ATOM 785 O O . ALA A 1 106 ? -8.564 5.225 -1.176 1.00 98.56 106 ALA A O 1
ATOM 786 N N . ALA A 1 107 ? -8.232 5.025 1.036 1.00 98.69 107 ALA A N 1
ATOM 787 C CA . ALA A 1 107 ? -6.987 4.270 0.900 1.00 98.69 107 ALA A CA 1
ATOM 788 C C . ALA A 1 107 ? -7.206 2.904 0.220 1.00 98.69 107 ALA A C 1
ATOM 790 O O . ALA A 1 107 ? -6.478 2.557 -0.708 1.00 98.69 107 ALA A O 1
ATOM 791 N N . SER A 1 108 ? -8.237 2.156 0.632 1.00 98.81 108 SER A N 1
ATOM 792 C CA . SER A 1 108 ? -8.605 0.853 0.056 1.00 98.81 108 SER A CA 1
ATOM 793 C C . SER A 1 108 ? -8.867 0.934 -1.451 1.00 98.81 108 SER A C 1
ATOM 795 O O . SER A 1 108 ? -8.353 0.115 -2.221 1.00 98.81 108 SER A O 1
ATOM 797 N N . LYS A 1 109 ? -9.596 1.968 -1.891 1.00 98.75 109 LYS A N 1
ATOM 798 C CA . LYS A 1 109 ? -9.818 2.227 -3.313 1.00 98.75 109 LYS A CA 1
ATOM 799 C C . LYS A 1 109 ? -8.502 2.473 -4.049 1.00 98.75 109 LYS A C 1
ATOM 801 O O . LYS A 1 109 ? -8.262 1.832 -5.066 1.00 98.75 109 LYS A O 1
ATOM 806 N N . SER A 1 110 ? -7.637 3.339 -3.523 1.00 98.62 110 SER A N 1
ATOM 807 C CA . SER A 1 110 ? -6.343 3.626 -4.150 1.00 98.62 110 SER A CA 1
ATOM 808 C C . SER A 1 110 ? -5.454 2.386 -4.274 1.00 98.62 110 SER A C 1
ATOM 810 O O . SER A 1 110 ? -4.789 2.225 -5.294 1.00 98.62 110 SER A O 1
ATOM 812 N N . PHE A 1 111 ? -5.453 1.480 -3.288 1.00 98.81 111 PHE A N 1
ATOM 813 C CA . PHE A 1 111 ? -4.711 0.219 -3.403 1.00 98.81 111 PHE A CA 1
ATOM 814 C C . PHE A 1 111 ? -5.286 -0.705 -4.478 1.00 98.81 111 PHE A C 1
ATOM 816 O O . PHE A 1 111 ? -4.521 -1.331 -5.203 1.00 98.81 111 PHE A O 1
ATOM 823 N N . SER A 1 112 ? -6.612 -0.769 -4.610 1.00 98.75 112 SER A N 1
ATOM 824 C CA . SER A 1 112 ? -7.275 -1.565 -5.654 1.00 98.75 112 SER A CA 1
ATOM 825 C C . SER A 1 112 ? -6.960 -1.026 -7.051 1.00 98.75 112 SER A C 1
ATOM 827 O O . SER A 1 112 ? -6.487 -1.769 -7.908 1.00 98.75 112 SER A O 1
ATOM 829 N N . ASP A 1 113 ? -7.099 0.288 -7.245 1.00 98.69 113 ASP A N 1
ATOM 830 C CA . ASP A 1 113 ? -6.764 0.952 -8.509 1.00 98.69 113 ASP A CA 1
ATOM 831 C C . ASP A 1 113 ? -5.262 0.780 -8.845 1.00 98.69 113 ASP A C 1
ATOM 833 O O . ASP A 1 113 ? -4.880 0.595 -10.005 1.00 98.69 113 ASP A O 1
ATOM 837 N N . ALA A 1 114 ? -4.383 0.818 -7.834 1.00 98.75 114 ALA A N 1
ATOM 838 C CA . ALA A 1 114 ? -2.954 0.570 -8.006 1.00 98.75 114 ALA A CA 1
ATOM 839 C C . ALA A 1 114 ? -2.657 -0.883 -8.400 1.00 98.75 114 ALA A C 1
ATOM 841 O O . ALA A 1 114 ? -1.847 -1.103 -9.297 1.00 98.75 114 ALA A O 1
ATOM 842 N N . GLU A 1 115 ? -3.302 -1.868 -7.772 1.00 98.75 115 GLU A N 1
ATOM 843 C CA . GLU A 1 115 ? -3.131 -3.283 -8.110 1.00 98.75 115 GLU A CA 1
ATOM 844 C C . GLU A 1 115 ? -3.479 -3.549 -9.579 1.00 98.75 115 GLU A C 1
ATOM 846 O O . GLU A 1 115 ? -2.679 -4.147 -10.302 1.00 98.75 115 GLU A O 1
ATOM 851 N N . GLU A 1 116 ? -4.630 -3.055 -10.042 1.00 98.69 116 GLU A N 1
ATOM 852 C CA . GLU A 1 116 ? -5.064 -3.190 -11.436 1.00 98.69 116 GLU A CA 1
ATOM 853 C C . GLU A 1 116 ? -4.034 -2.599 -12.405 1.00 98.69 116 GLU A C 1
ATOM 855 O O . GLU A 1 116 ? -3.631 -3.247 -13.376 1.00 98.69 116 GLU A O 1
ATOM 860 N N . ARG A 1 117 ? -3.543 -1.389 -12.111 1.00 98.62 117 ARG A N 1
ATOM 861 C CA . ARG A 1 117 ? -2.531 -0.711 -12.932 1.00 98.62 117 ARG A CA 1
ATOM 862 C C . ARG A 1 117 ? -1.196 -1.444 -12.938 1.00 98.62 117 ARG A C 1
ATOM 864 O O . ARG A 1 117 ? -0.571 -1.516 -13.992 1.00 98.62 117 ARG A O 1
ATOM 871 N N . VAL A 1 118 ? -0.759 -1.999 -11.804 1.00 98.38 118 VAL A N 1
ATOM 872 C CA . VAL A 1 118 ? 0.476 -2.798 -11.737 1.00 98.38 118 VAL A CA 1
ATOM 873 C C . VAL A 1 118 ? 0.319 -4.066 -12.559 1.00 98.38 118 VAL A C 1
ATOM 875 O O . VAL A 1 118 ? 1.196 -4.352 -13.365 1.00 98.38 118 VAL A O 1
ATOM 878 N N . ARG A 1 119 ? -0.796 -4.795 -12.421 1.00 98.31 119 ARG A N 1
ATOM 879 C CA . ARG A 1 119 ? -1.061 -6.027 -13.188 1.00 98.31 119 ARG A CA 1
ATOM 880 C C . ARG A 1 119 ? -1.092 -5.793 -14.699 1.00 98.31 119 ARG A C 1
ATOM 882 O O . ARG A 1 119 ? -0.787 -6.710 -15.454 1.00 98.31 119 ARG A O 1
ATOM 889 N N . ALA A 1 120 ? -1.449 -4.587 -15.136 1.00 98.25 120 ALA A N 1
ATOM 890 C CA . ALA A 1 120 ? -1.423 -4.199 -16.543 1.00 98.25 120 ALA A CA 1
ATOM 891 C C . ALA A 1 120 ? -0.007 -3.910 -17.086 1.00 98.25 120 ALA A C 1
ATOM 893 O O . ALA A 1 120 ? 0.164 -3.801 -18.301 1.00 98.25 120 ALA A O 1
ATOM 894 N N . LEU A 1 121 ? 1.012 -3.780 -16.226 1.00 97.25 121 LEU A N 1
ATOM 895 C CA . LEU A 1 121 ? 2.401 -3.617 -16.658 1.00 97.25 121 LEU A CA 1
ATOM 896 C C . LEU A 1 121 ? 2.993 -4.952 -17.122 1.00 97.25 121 LEU A C 1
ATOM 898 O O . LEU A 1 121 ? 2.746 -5.999 -16.530 1.00 97.25 121 LEU A O 1
ATOM 902 N N . ALA A 1 122 ? 3.859 -4.897 -18.133 1.00 94.94 122 ALA A N 1
ATOM 903 C CA . ALA A 1 122 ? 4.655 -6.036 -18.578 1.00 94.94 122 ALA A CA 1
ATOM 904 C C . ALA A 1 122 ? 6.070 -5.953 -17.969 1.00 94.94 122 ALA A C 1
ATOM 906 O O . ALA A 1 122 ? 6.896 -5.189 -18.479 1.00 94.94 122 ALA A O 1
ATOM 907 N N . PRO A 1 123 ? 6.380 -6.681 -16.877 1.00 96.56 123 PRO A N 1
ATOM 908 C CA . PRO A 1 123 ? 7.727 -6.678 -16.321 1.00 96.56 123 PRO A CA 1
ATOM 909 C C . PRO A 1 123 ? 8.709 -7.403 -17.257 1.00 96.56 123 PRO A C 1
ATOM 911 O O . PRO A 1 123 ? 8.375 -8.468 -17.785 1.00 96.56 123 PRO A O 1
ATOM 914 N N . PRO A 1 124 ? 9.942 -6.892 -17.447 1.00 96.00 124 PRO A N 1
ATOM 915 C CA . PRO A 1 124 ? 10.999 -7.682 -18.066 1.00 96.00 124 PRO A CA 1
ATOM 916 C C . PRO A 1 124 ? 11.316 -8.904 -17.194 1.00 96.00 124 PRO A C 1
ATOM 918 O O . PRO A 1 124 ? 11.120 -8.881 -15.976 1.00 96.00 124 PRO A O 1
ATOM 921 N N . ALA A 1 125 ? 11.847 -9.969 -17.804 1.00 95.88 125 ALA A N 1
ATOM 922 C CA . ALA A 1 125 ? 12.089 -11.242 -17.118 1.00 95.88 125 ALA A CA 1
ATOM 923 C C . ALA A 1 125 ? 12.900 -11.077 -15.816 1.00 95.88 125 ALA A C 1
ATOM 925 O O . ALA A 1 125 ? 12.561 -11.687 -14.800 1.00 95.88 125 ALA A O 1
ATOM 926 N N . SER A 1 126 ? 13.902 -10.192 -15.825 1.00 93.81 126 SER A N 1
ATOM 927 C CA . SER A 1 126 ? 14.752 -9.850 -14.678 1.00 93.81 126 SER A CA 1
ATOM 928 C C . SER A 1 126 ? 14.012 -9.185 -13.508 1.00 93.81 126 SER A C 1
ATOM 930 O O . SER A 1 126 ? 14.466 -9.292 -12.371 1.00 93.81 126 SER A O 1
ATOM 932 N N . LEU A 1 127 ? 12.858 -8.551 -13.747 1.00 95.56 127 LEU A N 1
ATOM 933 C CA . LEU A 1 127 ? 12.055 -7.861 -12.730 1.00 95.56 127 LEU A CA 1
ATOM 934 C C . LEU A 1 127 ? 10.765 -8.600 -12.355 1.00 95.56 127 LEU A C 1
ATOM 936 O O . LEU A 1 127 ? 9.985 -8.090 -11.554 1.00 95.56 127 LEU A O 1
ATOM 940 N N . THR A 1 128 ? 10.549 -9.822 -12.848 1.00 96.75 128 THR A N 1
ATOM 941 C CA . THR A 1 128 ? 9.361 -10.633 -12.511 1.00 96.75 128 THR A CA 1
ATOM 942 C C . THR A 1 128 ? 9.189 -10.810 -10.998 1.00 96.75 128 THR A C 1
ATOM 944 O O . THR A 1 128 ? 8.087 -10.681 -10.457 1.00 96.75 128 THR A O 1
ATOM 947 N N . GLN A 1 129 ? 10.290 -11.065 -10.283 1.00 95.62 129 GLN A N 1
ATOM 948 C CA . GLN A 1 129 ? 10.256 -11.210 -8.828 1.00 95.62 129 GLN A CA 1
ATOM 949 C C . GLN A 1 129 ? 9.914 -9.886 -8.134 1.00 95.62 129 GLN A C 1
ATOM 951 O O . GLN A 1 129 ? 9.116 -9.876 -7.200 1.00 95.62 129 GLN A O 1
ATOM 956 N N . VAL A 1 130 ? 10.479 -8.772 -8.607 1.00 95.06 130 VAL A N 1
ATOM 957 C CA . VAL A 1 130 ? 10.209 -7.427 -8.073 1.00 95.06 130 VAL A CA 1
ATOM 958 C C . VAL A 1 130 ? 8.741 -7.057 -8.273 1.00 95.06 130 VAL A C 1
ATOM 960 O O . VAL A 1 130 ? 8.090 -6.587 -7.345 1.00 95.06 130 VAL A O 1
ATOM 963 N N . HIS A 1 131 ? 8.200 -7.331 -9.459 1.00 97.94 131 HIS A N 1
ATOM 964 C CA . HIS A 1 131 ? 6.789 -7.143 -9.780 1.00 97.94 131 HIS A CA 1
ATOM 965 C C . HIS A 1 131 ? 5.873 -7.931 -8.836 1.00 97.94 131 HIS A C 1
ATOM 967 O O . HIS A 1 131 ? 4.935 -7.374 -8.269 1.00 97.94 131 HIS A O 1
ATOM 973 N N . THR A 1 132 ? 6.185 -9.209 -8.610 1.00 98.12 132 THR A N 1
ATOM 974 C CA . THR A 1 132 ? 5.416 -10.067 -7.697 1.00 98.12 132 THR A CA 1
ATOM 975 C C . THR A 1 132 ? 5.461 -9.530 -6.265 1.00 98.12 132 THR A C 1
ATOM 977 O O . THR A 1 132 ? 4.424 -9.364 -5.636 1.00 98.12 132 THR A O 1
ATOM 980 N N . GLN A 1 133 ? 6.646 -9.160 -5.769 1.00 97.94 133 GLN A N 1
ATOM 981 C CA . GLN A 1 133 ? 6.801 -8.586 -4.427 1.00 97.94 133 GLN A CA 1
ATOM 982 C C . GLN A 1 133 ? 6.069 -7.250 -4.257 1.00 97.94 133 GLN A C 1
ATOM 984 O O . GLN A 1 133 ? 5.601 -6.942 -3.161 1.00 97.94 133 GLN A O 1
ATOM 989 N N . TYR A 1 134 ? 5.975 -6.454 -5.324 1.00 98.44 134 TYR A N 1
ATOM 990 C CA . TYR A 1 134 ? 5.201 -5.220 -5.318 1.00 98.44 134 TYR A CA 1
ATOM 991 C C . TYR A 1 134 ? 3.704 -5.513 -5.174 1.00 98.44 134 TYR A C 1
ATOM 993 O O . TYR A 1 134 ? 3.043 -4.911 -4.330 1.00 98.44 134 TYR A O 1
ATOM 1001 N N . LEU A 1 135 ? 3.173 -6.463 -5.952 1.00 98.69 135 LEU A N 1
ATOM 1002 C CA . LEU A 1 135 ? 1.776 -6.892 -5.837 1.00 98.69 135 LEU A CA 1
ATOM 1003 C C . LEU A 1 135 ? 1.471 -7.478 -4.453 1.00 98.69 135 LEU A C 1
ATOM 1005 O O . LEU A 1 135 ? 0.449 -7.128 -3.869 1.00 98.69 135 LEU A O 1
ATOM 1009 N N . ASP A 1 136 ? 2.378 -8.278 -3.885 1.00 98.69 136 ASP A N 1
ATOM 1010 C CA . ASP A 1 136 ? 2.243 -8.790 -2.515 1.00 98.69 136 ASP A CA 1
ATOM 1011 C C . ASP A 1 136 ? 2.128 -7.650 -1.489 1.00 98.69 136 ASP A C 1
ATOM 1013 O O . ASP A 1 136 ? 1.335 -7.728 -0.551 1.00 98.69 136 ASP A O 1
ATOM 1017 N N . ALA A 1 137 ? 2.913 -6.578 -1.652 1.00 98.69 137 ALA A N 1
ATOM 1018 C CA . ALA A 1 137 ? 2.851 -5.412 -0.774 1.00 98.69 137 ALA A CA 1
ATOM 1019 C C . ALA A 1 137 ? 1.500 -4.688 -0.884 1.00 98.69 137 ALA A C 1
ATOM 1021 O O . ALA A 1 137 ? 0.887 -4.367 0.133 1.00 98.69 137 ALA A O 1
ATOM 1022 N N . VAL A 1 138 ? 1.014 -4.460 -2.109 1.00 98.88 138 VAL A N 1
ATOM 1023 C CA . VAL A 1 138 ? -0.306 -3.850 -2.339 1.00 98.88 138 VAL A CA 1
ATOM 1024 C C . VAL A 1 138 ? -1.411 -4.718 -1.736 1.00 98.88 138 VAL A C 1
ATOM 1026 O O . VAL A 1 138 ? -2.301 -4.192 -1.069 1.00 98.88 138 VAL A O 1
ATOM 1029 N N . HIS A 1 139 ? -1.317 -6.040 -1.879 1.00 98.81 139 HIS A N 1
ATOM 1030 C CA . HIS A 1 139 ? -2.291 -6.962 -1.310 1.00 98.81 139 HIS A CA 1
ATOM 1031 C C . HIS A 1 139 ? -2.331 -6.912 0.224 1.00 98.81 139 HIS A C 1
ATOM 1033 O O . HIS A 1 139 ? -3.407 -6.855 0.816 1.00 98.81 139 HIS A O 1
ATOM 1039 N N . LEU A 1 140 ? -1.174 -6.851 0.888 1.00 98.88 140 LEU A N 1
ATOM 1040 C CA . LEU A 1 140 ? -1.113 -6.682 2.344 1.00 98.88 140 LEU A CA 1
ATOM 1041 C C . LEU A 1 140 ? -1.728 -5.352 2.806 1.00 98.88 140 LEU A C 1
ATOM 1043 O O . LEU A 1 140 ? -2.418 -5.314 3.826 1.00 98.88 140 LEU A O 1
ATOM 1047 N N . PHE A 1 141 ? -1.549 -4.265 2.049 1.00 98.88 141 PHE A N 1
ATOM 1048 C CA . PHE A 1 141 ? -2.240 -3.006 2.336 1.00 98.88 141 PHE A CA 1
ATOM 1049 C C . PHE A 1 141 ? -3.761 -3.119 2.182 1.00 98.88 141 PHE A C 1
ATOM 1051 O O . PHE A 1 141 ? -4.493 -2.588 3.019 1.00 98.88 141 PHE A O 1
ATOM 1058 N N . GLN A 1 142 ? -4.250 -3.826 1.159 1.00 98.88 142 GLN A N 1
ATOM 1059 C CA . GLN A 1 142 ? -5.683 -4.091 0.993 1.00 98.88 142 GLN A CA 1
ATOM 1060 C C . GLN A 1 142 ? -6.243 -4.900 2.165 1.00 98.88 142 GLN A C 1
ATOM 1062 O O . GLN A 1 142 ? -7.288 -4.541 2.701 1.00 98.88 142 GLN A O 1
ATOM 1067 N N . GLN A 1 143 ? -5.538 -5.950 2.594 1.00 98.88 143 GLN A N 1
ATOM 1068 C CA . GLN A 1 143 ? -5.929 -6.756 3.753 1.00 98.88 143 GLN A CA 1
ATOM 1069 C C . GLN A 1 143 ? -5.949 -5.915 5.033 1.00 98.88 143 GLN A C 1
ATOM 1071 O O . GLN A 1 143 ? -6.923 -5.959 5.777 1.00 98.88 143 GLN A O 1
ATOM 1076 N N . SER A 1 144 ? -4.925 -5.084 5.252 1.00 98.88 144 SER A N 1
ATOM 1077 C CA . SER A 1 144 ? -4.890 -4.128 6.363 1.00 98.88 144 SER A CA 1
ATOM 1078 C C . SER A 1 144 ? -6.108 -3.199 6.346 1.00 98.88 144 SER A C 1
ATOM 1080 O O . SER A 1 144 ? -6.806 -3.070 7.349 1.00 98.88 144 SER A O 1
ATOM 1082 N N . ALA A 1 145 ? -6.415 -2.590 5.196 1.00 98.81 145 ALA A N 1
ATOM 1083 C CA . ALA A 1 145 ? -7.570 -1.710 5.059 1.00 98.81 145 ALA A CA 1
ATOM 1084 C C . ALA A 1 145 ? -8.896 -2.449 5.297 1.00 98.81 145 ALA A C 1
ATOM 1086 O O . ALA A 1 145 ? -9.764 -1.922 5.987 1.00 98.81 145 ALA A O 1
ATOM 1087 N N . ALA A 1 146 ? -9.037 -3.673 4.786 1.00 98.81 146 ALA A N 1
ATOM 1088 C CA . ALA A 1 146 ? -10.217 -4.502 5.005 1.00 98.81 146 ALA A CA 1
ATOM 1089 C C . ALA A 1 146 ? -10.419 -4.835 6.490 1.00 98.81 146 ALA A C 1
ATOM 1091 O O . ALA A 1 146 ? -11.538 -4.738 6.985 1.00 98.81 146 ALA A O 1
ATOM 1092 N N . GLU A 1 147 ? -9.351 -5.166 7.221 1.00 98.81 147 GLU A N 1
ATOM 1093 C CA . GLU A 1 147 ? -9.426 -5.348 8.674 1.00 98.81 147 GLU A CA 1
ATOM 1094 C C . GLU A 1 147 ? -9.822 -4.044 9.376 1.00 98.81 147 GLU A C 1
ATOM 1096 O O . GLU A 1 147 ? -10.749 -4.0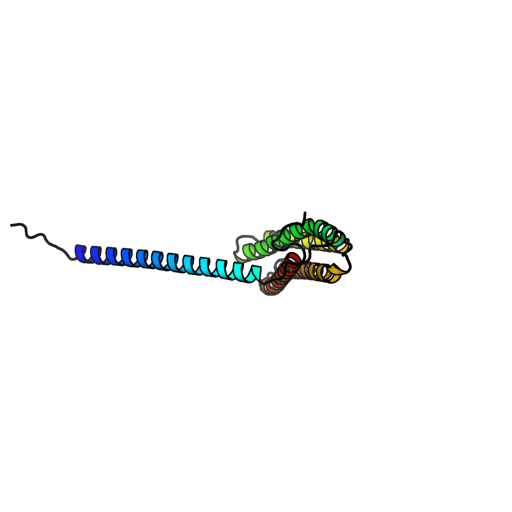37 10.180 1.00 98.81 147 GLU A O 1
ATOM 1101 N N . MET A 1 148 ? -9.210 -2.909 9.024 1.00 98.75 148 MET A N 1
ATOM 1102 C CA . MET A 1 148 ? -9.562 -1.610 9.611 1.00 98.75 148 MET A CA 1
ATOM 1103 C C . MET A 1 148 ? -11.038 -1.233 9.402 1.00 98.75 148 MET A C 1
ATOM 1105 O O . MET A 1 148 ? -11.641 -0.659 10.307 1.00 98.75 148 MET A O 1
ATOM 1109 N N . LEU A 1 149 ? -11.643 -1.566 8.258 1.00 98.69 149 LEU A N 1
ATOM 1110 C CA . LEU A 1 149 ? -13.062 -1.284 7.996 1.00 98.69 149 LEU A CA 1
ATOM 1111 C C . LEU A 1 149 ? -14.012 -2.045 8.928 1.00 98.69 149 LEU A C 1
ATOM 1113 O O . LEU A 1 149 ? -15.081 -1.535 9.249 1.00 98.69 149 LEU A O 1
ATOM 1117 N N . LYS A 1 150 ? -13.616 -3.202 9.462 1.00 98.62 150 LYS A N 1
ATOM 1118 C CA . LYS A 1 150 ? -14.455 -3.940 10.420 1.00 98.62 150 LYS A CA 1
ATOM 1119 C C . LYS A 1 150 ? -14.693 -3.162 11.718 1.00 98.62 150 LYS A C 1
ATOM 1121 O O . LYS A 1 150 ? -15.711 -3.366 12.374 1.00 98.62 150 LYS A O 1
ATOM 1126 N N . VAL A 1 151 ? -13.821 -2.203 12.058 1.00 97.88 151 VAL A N 1
ATOM 1127 C CA . VAL A 1 151 ? -14.025 -1.293 13.201 1.00 97.88 151 VAL A CA 1
ATOM 1128 C C . VAL A 1 151 ? -15.320 -0.492 13.051 1.00 97.88 151 VAL A C 1
ATOM 1130 O O . VAL A 1 151 ? -16.017 -0.287 14.041 1.00 97.88 151 VAL A O 1
ATOM 1133 N N . SER A 1 152 ? -15.676 -0.038 11.843 1.00 94.50 152 SER A N 1
ATOM 1134 C CA . SER A 1 152 ? -16.935 0.693 11.637 1.00 94.50 152 SER A CA 1
ATOM 1135 C C . SER A 1 152 ? -18.161 -0.219 11.623 1.00 94.50 152 SER A C 1
ATOM 1137 O O . SER A 1 152 ? -19.271 0.265 11.827 1.00 94.50 152 SER A O 1
ATOM 1139 N N . GLU A 1 153 ? -17.971 -1.524 11.419 1.00 95.25 153 GLU A N 1
ATOM 1140 C CA . GLU A 1 153 ? -19.048 -2.516 11.391 1.00 95.25 153 GLU A CA 1
ATOM 1141 C C . GLU A 1 153 ? -19.434 -2.988 12.797 1.00 95.25 153 GLU A C 1
ATOM 1143 O O . GLU A 1 153 ? -20.620 -3.041 13.125 1.00 95.25 153 GLU A O 1
ATOM 1148 N N . ASP A 1 154 ? -18.448 -3.325 13.636 1.00 96.44 154 ASP A N 1
ATOM 1149 C CA . ASP A 1 154 ? -18.684 -3.935 14.952 1.00 96.44 154 ASP A CA 1
ATOM 1150 C C . ASP A 1 154 ? -18.145 -3.126 16.146 1.00 96.44 154 ASP A C 1
ATOM 1152 O O . ASP A 1 154 ? -18.358 -3.506 17.300 1.00 96.44 154 ASP A O 1
ATOM 1156 N N . GLY A 1 155 ? -17.477 -1.996 15.894 1.00 93.06 155 GLY A N 1
ATOM 1157 C CA . GLY A 1 155 ? -16.938 -1.108 16.925 1.00 93.06 155 GLY A CA 1
ATOM 1158 C C . GLY A 1 155 ? -15.730 -1.664 17.682 1.00 93.06 155 GLY A C 1
ATOM 1159 O O . GLY A 1 155 ? -15.317 -1.062 18.676 1.00 93.06 155 GLY A O 1
ATOM 1160 N N . ARG A 1 156 ? -15.166 -2.810 17.272 1.00 96.50 156 ARG A N 1
ATOM 1161 C CA . ARG A 1 156 ? -14.054 -3.445 17.984 1.00 96.50 156 ARG A CA 1
ATOM 1162 C C . ARG A 1 156 ? -12.713 -2.915 17.516 1.00 96.50 156 ARG A C 1
ATOM 1164 O O . ARG A 1 156 ? -12.243 -3.145 16.407 1.00 96.50 156 ARG A O 1
ATOM 1171 N N . ASP A 1 157 ? -12.041 -2.284 18.458 1.00 95.75 157 ASP A N 1
ATOM 1172 C CA . ASP A 1 157 ? -10.716 -1.711 18.297 1.00 95.75 157 ASP A CA 1
ATOM 1173 C C . ASP A 1 157 ? -9.600 -2.744 18.030 1.00 95.75 157 ASP A C 1
ATOM 1175 O O . ASP A 1 157 ? -8.520 -2.349 17.577 1.00 95.75 157 ASP A O 1
ATOM 1179 N N . ASP A 1 158 ? -9.855 -4.033 18.285 1.00 97.56 158 ASP A N 1
ATOM 1180 C CA . ASP A 1 158 ? -8.932 -5.157 18.061 1.00 97.56 158 ASP A CA 1
ATOM 1181 C C . ASP A 1 158 ? -8.557 -5.323 16.586 1.00 97.56 158 ASP A C 1
ATOM 1183 O O . ASP A 1 158 ? -7.431 -5.711 16.272 1.00 97.56 158 ASP A O 1
ATOM 1187 N N . HIS A 1 159 ? -9.451 -4.958 15.665 1.00 98.38 159 HIS A N 1
ATOM 1188 C CA . HIS A 1 159 ? -9.165 -5.012 14.230 1.00 98.38 159 HIS A CA 1
ATOM 1189 C C . HIS A 1 159 ? -7.982 -4.122 13.835 1.00 98.38 159 HIS A C 1
ATOM 1191 O O . HIS A 1 159 ? -7.225 -4.458 12.928 1.00 98.38 159 HIS A O 1
ATOM 1197 N N . LEU A 1 160 ? -7.741 -3.024 14.564 1.00 97.69 160 LEU A N 1
ATOM 1198 C CA . LEU A 1 160 ? -6.565 -2.174 14.343 1.00 97.69 160 LEU A CA 1
ATOM 1199 C C . LEU A 1 160 ? -5.261 -2.863 14.765 1.00 97.69 160 LEU A C 1
ATOM 1201 O O . LEU A 1 160 ? -4.214 -2.595 14.179 1.00 97.69 160 LEU A O 1
ATOM 1205 N N . LEU A 1 161 ? -5.314 -3.766 15.749 1.00 97.12 161 LEU A N 1
ATOM 1206 C CA . LEU A 1 161 ? -4.161 -4.573 16.161 1.00 97.12 161 LEU A CA 1
ATOM 1207 C C . LEU A 1 161 ? -3.841 -5.661 15.131 1.00 97.12 161 LEU A C 1
ATOM 1209 O O . LEU A 1 161 ? -2.672 -5.986 14.941 1.00 97.12 161 LEU A O 1
ATOM 1213 N N . VAL A 1 162 ? -4.862 -6.190 14.450 1.00 98.31 162 VAL A N 1
ATOM 1214 C CA . VAL A 1 162 ? -4.705 -7.155 13.349 1.00 98.31 162 VAL A CA 1
ATOM 1215 C C . VAL A 1 162 ? -4.198 -6.470 12.076 1.00 98.31 162 VAL A C 1
ATOM 1217 O O . VAL A 1 162 ? -3.313 -6.995 11.406 1.00 98.31 162 VAL A O 1
ATOM 1220 N N . ALA A 1 163 ? -4.705 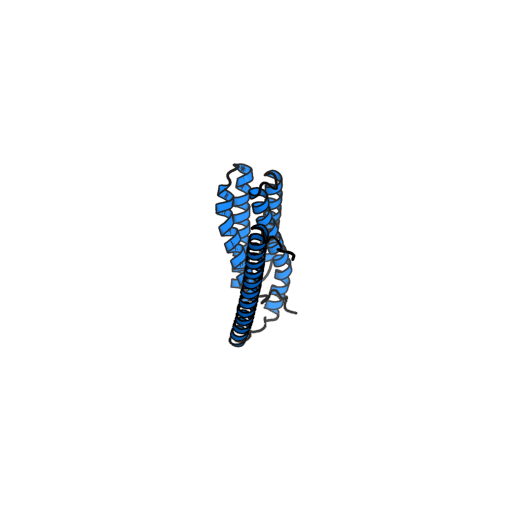-5.276 11.761 1.00 98.31 163 ALA A N 1
ATOM 1221 C CA . ALA A 1 163 ? -4.321 -4.522 10.569 1.00 98.31 163 ALA A CA 1
ATOM 1222 C C . ALA A 1 163 ? -2.870 -4.010 10.608 1.00 98.31 163 ALA A C 1
ATOM 1224 O O . ALA A 1 163 ? -2.168 -4.013 9.595 1.00 98.31 163 ALA A O 1
ATOM 1225 N N . GLN A 1 164 ? -2.395 -3.578 11.781 1.00 97.25 164 GLN A N 1
ATOM 1226 C CA . GLN A 1 164 ? -1.075 -2.965 11.937 1.00 97.25 164 GLN A CA 1
ATOM 1227 C C . GLN A 1 164 ? 0.094 -3.807 11.380 1.00 97.25 164 GLN A C 1
ATOM 1229 O O . GLN A 1 164 ? 0.868 -3.260 10.588 1.00 97.25 164 GLN A O 1
ATOM 1234 N N . PRO A 1 165 ? 0.267 -5.098 11.740 1.00 98.19 165 PRO A N 1
ATOM 1235 C CA . PRO A 1 165 ? 1.363 -5.904 11.202 1.00 98.19 165 PRO A CA 1
ATOM 1236 C C . PRO A 1 165 ? 1.286 -6.076 9.677 1.00 98.19 165 PRO A C 1
ATOM 1238 O O . PRO A 1 165 ? 2.329 -6.081 9.029 1.00 98.19 165 PRO A O 1
ATOM 1241 N N . LEU A 1 166 ? 0.084 -6.129 9.089 1.00 98.62 166 LEU A N 1
ATOM 1242 C CA . LEU A 1 166 ? -0.100 -6.218 7.634 1.00 98.62 166 LEU A CA 1
ATOM 1243 C C . LEU A 1 166 ? 0.413 -4.951 6.931 1.00 98.62 166 LEU A C 1
ATOM 1245 O O . LEU A 1 166 ? 1.201 -5.034 5.991 1.00 98.62 166 LEU A O 1
ATOM 1249 N N . SER A 1 167 ? 0.022 -3.769 7.424 1.00 97.81 167 SER A N 1
ATOM 1250 C CA . SER A 1 167 ? 0.492 -2.476 6.897 1.00 97.81 167 SER A CA 1
ATOM 1251 C C . SER A 1 167 ? 2.009 -2.300 7.047 1.00 97.81 167 SER A C 1
ATOM 1253 O O . SER A 1 167 ? 2.685 -1.761 6.162 1.00 97.81 167 SER A O 1
ATOM 1255 N N . GLN A 1 168 ? 2.568 -2.778 8.163 1.00 98.25 168 GLN A N 1
ATOM 1256 C CA . GLN A 1 168 ? 4.006 -2.747 8.401 1.00 98.25 168 GLN A CA 1
ATOM 1257 C C . GLN A 1 168 ? 4.754 -3.646 7.409 1.00 98.25 168 GLN A C 1
ATOM 1259 O O . GLN A 1 168 ? 5.675 -3.175 6.742 1.00 98.25 168 GLN A O 1
ATOM 1264 N N . GLU A 1 169 ? 4.341 -4.906 7.260 1.00 98.44 169 GLU A N 1
ATOM 1265 C CA . GLU A 1 169 ? 4.970 -5.831 6.315 1.00 98.44 169 GLU A CA 1
ATOM 1266 C C . GLU A 1 169 ? 4.864 -5.315 4.871 1.00 98.44 169 GLU A C 1
ATOM 1268 O O . GLU A 1 169 ? 5.839 -5.373 4.112 1.00 98.44 169 GLU A O 1
ATOM 1273 N N . ALA A 1 170 ? 3.711 -4.749 4.501 1.00 98.38 170 ALA A N 1
ATOM 1274 C CA . ALA A 1 170 ? 3.503 -4.112 3.206 1.00 98.38 170 ALA A CA 1
ATOM 1275 C C . ALA A 1 170 ? 4.521 -2.989 2.957 1.00 98.38 170 ALA A C 1
ATOM 1277 O O . ALA A 1 170 ? 5.193 -2.968 1.923 1.00 98.38 170 ALA A O 1
ATOM 1278 N N . SER A 1 171 ? 4.695 -2.097 3.935 1.00 97.75 171 SER A N 1
ATOM 1279 C CA . SER A 1 171 ? 5.659 -0.993 3.871 1.00 97.75 171 SER A CA 1
ATOM 1280 C C . SER A 1 171 ? 7.097 -1.500 3.736 1.00 97.75 171 SER A C 1
ATOM 1282 O O . SER A 1 171 ? 7.865 -0.989 2.923 1.00 97.75 171 SER A O 1
ATOM 1284 N N . GLU A 1 172 ? 7.468 -2.544 4.476 1.00 97.19 172 GLU A N 1
ATOM 1285 C CA . GLU A 1 172 ? 8.798 -3.151 4.391 1.00 97.19 172 GLU A CA 1
ATOM 1286 C C . GLU A 1 172 ? 9.061 -3.803 3.026 1.00 97.19 172 GLU A C 1
ATOM 1288 O O . GLU A 1 172 ? 10.156 -3.663 2.472 1.00 97.19 172 GLU A O 1
ATOM 1293 N N . LYS A 1 173 ? 8.073 -4.501 2.449 1.00 96.50 173 LYS A N 1
ATOM 1294 C CA . LYS A 1 173 ? 8.170 -5.041 1.081 1.00 96.50 173 LYS A CA 1
ATOM 1295 C C . LYS A 1 173 ? 8.311 -3.919 0.059 1.00 96.50 173 LYS A C 1
ATOM 1297 O O . LYS A 1 173 ? 9.178 -4.004 -0.809 1.00 96.50 173 LYS A O 1
ATOM 1302 N N . LEU A 1 174 ? 7.514 -2.863 0.195 1.00 95.25 174 LEU A N 1
ATOM 1303 C CA . LEU A 1 174 ? 7.540 -1.720 -0.707 1.00 95.25 174 LEU A CA 1
ATOM 1304 C C . LEU A 1 174 ? 8.901 -1.004 -0.671 1.00 95.25 174 LEU A C 1
ATOM 1306 O O . LEU A 1 174 ? 9.436 -0.665 -1.723 1.00 95.25 174 LEU A O 1
ATOM 1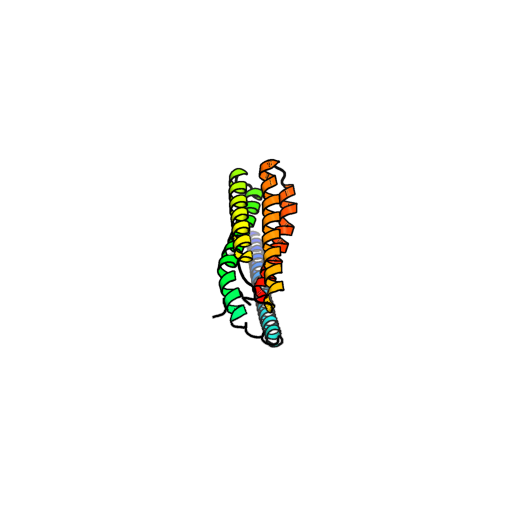310 N N . LEU A 1 175 ? 9.508 -0.863 0.513 1.00 92.75 175 LEU A N 1
ATOM 1311 C CA . LEU A 1 175 ? 10.868 -0.336 0.677 1.00 92.75 175 LEU A CA 1
ATOM 1312 C C . LEU A 1 175 ? 11.926 -1.236 0.028 1.00 92.75 175 LEU A C 1
ATOM 1314 O O . LEU A 1 175 ? 12.844 -0.737 -0.623 1.00 92.75 175 LEU A O 1
ATOM 1318 N N . ARG A 1 176 ? 11.815 -2.564 0.177 1.00 91.44 176 ARG A N 1
ATOM 1319 C CA . ARG A 1 176 ? 12.731 -3.507 -0.490 1.00 91.44 176 ARG A CA 1
ATOM 1320 C C . ARG A 1 176 ? 12.644 -3.386 -2.006 1.00 91.44 176 ARG A C 1
ATOM 1322 O O . ARG A 1 176 ? 13.685 -3.267 -2.644 1.00 91.44 176 ARG A O 1
ATOM 1329 N N . VAL A 1 177 ? 11.432 -3.357 -2.559 1.00 91.75 177 VAL A N 1
ATOM 1330 C CA . VAL A 1 177 ? 11.223 -3.139 -3.994 1.00 91.75 177 VAL A CA 1
ATOM 1331 C C . VAL A 1 177 ? 11.794 -1.788 -4.415 1.00 91.75 177 VAL A C 1
ATOM 1333 O O . VAL A 1 177 ? 12.596 -1.753 -5.340 1.00 91.75 177 VAL A O 1
ATOM 1336 N N . GLY A 1 178 ? 11.479 -0.705 -3.700 1.00 89.94 178 GLY A N 1
ATOM 1337 C CA . GLY A 1 178 ? 12.009 0.632 -3.980 1.00 89.94 178 GLY A CA 1
ATOM 1338 C C . GLY A 1 178 ? 13.536 0.647 -4.052 1.00 89.94 178 GLY A C 1
ATOM 1339 O O . GLY A 1 178 ? 14.097 1.070 -5.053 1.00 89.94 178 GLY A O 1
ATOM 1340 N N . ASN A 1 179 ? 14.224 0.041 -3.084 1.00 88.12 179 ASN A N 1
ATOM 1341 C CA . ASN A 1 179 ? 15.685 -0.088 -3.110 1.00 88.12 179 ASN A CA 1
ATOM 1342 C C . ASN A 1 179 ? 16.216 -0.924 -4.290 1.00 88.12 179 ASN A C 1
ATOM 1344 O O . ASN A 1 179 ? 17.397 -0.827 -4.637 1.00 88.12 179 ASN A O 1
ATOM 1348 N N . MET A 1 180 ? 15.388 -1.770 -4.910 1.00 86.94 180 MET A N 1
ATOM 1349 C CA . MET A 1 180 ? 15.782 -2.583 -6.059 1.00 86.94 180 MET A CA 1
ATOM 1350 C C . MET A 1 180 ? 15.698 -1.850 -7.402 1.00 86.94 180 MET A C 1
ATOM 1352 O O . MET A 1 180 ? 16.518 -2.129 -8.270 1.00 86.94 180 MET A O 1
ATOM 1356 N N . ILE A 1 181 ? 14.763 -0.918 -7.565 1.00 87.44 181 ILE A N 1
ATOM 1357 C CA . ILE A 1 181 ? 14.522 -0.222 -8.845 1.00 87.44 181 ILE A CA 1
ATOM 1358 C C . ILE A 1 181 ? 14.799 1.288 -8.784 1.00 87.44 181 ILE A C 1
ATOM 1360 O O . ILE A 1 181 ? 15.134 1.878 -9.804 1.00 87.44 181 ILE A O 1
ATOM 1364 N N . TRP A 1 182 ? 14.751 1.889 -7.594 1.00 88.06 182 TRP A N 1
ATOM 1365 C CA . TRP A 1 182 ? 15.016 3.306 -7.318 1.00 88.06 182 TRP A CA 1
ATOM 1366 C C . TRP A 1 182 ? 15.864 3.452 -6.041 1.00 88.06 182 TRP A C 1
ATOM 1368 O O . TRP A 1 182 ? 15.355 3.852 -4.988 1.00 88.06 182 TRP A O 1
ATOM 1378 N N . PRO A 1 183 ? 17.160 3.089 -6.069 1.00 75.12 183 PRO A N 1
ATOM 1379 C CA . PRO A 1 183 ? 18.022 3.265 -4.904 1.00 75.12 183 PRO A CA 1
ATOM 1380 C C . PRO A 1 183 ? 18.048 4.742 -4.479 1.00 75.12 183 PRO A C 1
ATOM 1382 O O . PRO A 1 183 ? 18.325 5.625 -5.287 1.00 75.12 183 PRO A O 1
ATOM 1385 N N . GLY A 1 184 ? 17.725 5.010 -3.211 1.00 69.12 184 GLY A N 1
ATOM 1386 C CA . GLY A 1 184 ? 17.594 6.378 -2.697 1.00 69.12 184 GLY A CA 1
ATOM 1387 C C . GLY A 1 184 ? 16.336 7.125 -3.161 1.00 69.12 184 GLY A C 1
ATOM 1388 O O . GLY A 1 184 ? 16.279 8.336 -2.992 1.00 69.12 184 GLY A O 1
ATOM 1389 N N . GLU A 1 185 ? 15.346 6.424 -3.724 1.00 67.44 185 GLU A N 1
ATOM 1390 C CA . GLU A 1 185 ? 14.115 6.997 -4.294 1.00 67.44 185 GLU A CA 1
ATOM 1391 C C . GLU A 1 185 ? 14.362 8.003 -5.434 1.00 67.44 185 GLU A C 1
ATOM 1393 O O . GLU A 1 185 ? 13.636 8.984 -5.585 1.00 67.44 185 GLU A O 1
ATOM 1398 N N . TYR A 1 186 ? 15.372 7.751 -6.268 1.00 68.31 186 TYR A N 1
ATOM 1399 C CA . TYR A 1 186 ? 15.597 8.514 -7.495 1.00 68.31 186 TYR A CA 1
ATOM 1400 C C . TYR A 1 186 ? 15.068 7.758 -8.713 1.00 68.31 186 TYR A C 1
ATOM 1402 O O . TYR A 1 186 ? 15.374 6.580 -8.913 1.00 68.31 186 TYR A O 1
ATOM 1410 N N . LEU A 1 187 ? 14.284 8.455 -9.536 1.00 64.38 187 LEU A N 1
ATOM 1411 C CA . LEU A 1 187 ? 13.875 7.965 -10.847 1.00 64.38 187 LEU A CA 1
ATOM 1412 C C . LEU A 1 187 ? 15.124 7.897 -11.749 1.00 64.38 187 LEU A C 1
ATOM 1414 O O . LEU A 1 187 ? 15.819 8.911 -11.844 1.00 64.38 187 LEU A O 1
ATOM 1418 N N . PRO A 1 188 ? 15.455 6.744 -12.363 1.00 57.53 188 PRO A N 1
ATOM 1419 C CA . PRO A 1 188 ? 16.505 6.680 -13.378 1.00 57.53 188 PRO A CA 1
ATOM 1420 C C . PRO A 1 188 ? 16.162 7.625 -14.541 1.00 57.53 188 PRO A C 1
ATOM 1422 O O . PRO A 1 188 ? 14.987 7.844 -14.821 1.00 57.53 188 PRO A O 1
ATOM 1425 N N . ASN A 1 189 ? 17.192 8.242 -15.125 1.00 53.44 189 ASN A N 1
ATOM 1426 C CA . ASN A 1 189 ? 17.079 9.323 -16.113 1.00 53.44 189 ASN A CA 1
ATOM 1427 C C . ASN A 1 189 ? 16.650 8.838 -17.498 1.00 53.44 189 ASN A C 1
ATOM 1429 O O . ASN A 1 189 ? 17.133 7.756 -17.891 1.00 53.44 189 ASN A O 1
#

Sequence (189 aa):
MVISQRGPSQVKLLVVALIIILTVLGAVCASLLREAAMAGRTAAADARSSLVPPRPALTPPEEAYAHALWAIHGDVKSAAVTLTFSGLRYKLKEVQVRAFETGVQAASKSFSDAEERVRALAPPASLTQVHTQYLDAVHLFQQSAAEMLKVSEDGRDDHLLVAQPLSQEASEKLLRVGNMIWPGEYLPN

Foldseek 3Di:
DDDDDPDPVVVVVVVVVVVVVVVVVVVVVVVVVVVVVVVVVVVVVVVVVVPDDPDDDDDPLLLVLLVQLLVLLVLLVVLLVLLVVLLVCVVVVVDDLVSSLVSLVVSLVSLVVSLVSLVPDDHDPVCPVLSVLLNQLSVLSNVLSVLSNVCSVPVDPVSNVVSVVSSVVSVVSSVVSCCVRPNVNDRDD